Protein AF-0000000079854472 (afdb_homodimer)

Foldseek 3Di:
DVVVVVVVVVVVVVVVVVVVVVCCDPLNCVQCVPPDPLRVVLLVVCVVVQKDALVVSCVRSVHDSVVSVVNVVVCVVVQQKDWDQDPVHNVTIMIGGGPVVVVNVVSVVVVVVVVVVVCVVPDDPVRVVVVVVVVVVVVVVVVVVVVVVVVVVVVVVVVVD/DVVVVVVVVVVVVVVVVVVVVVCCDPLNCVQCVPPDPLRVVLLVVCVVVQKDALVVSCVRSVHDSVVSVVNVVVCVVVQQKDWDQDPVHNVTIMIGGGPVVVVNVVSVVVVVVVVVVVCVVPDDPVRVVVVVVVVVVVVVVVVVVVVVVVVVVVVVVVVVD

Nearest PDB structures (foldseek):
  7el3-assembly1_B  TM=6.114E-01  e=1.701E-07  Acinetobacter baumannii
  7kua-assembly1_A-2  TM=5.687E-01  e=3.036E-07  Pseudomonas putida
  8xzu-assembly1_A  TM=5.924E-01  e=5.778E-07  Escherichia coli O127:H6 str. E2348/69
  4zzl-assembly1_B  TM=6.326E-01  e=5.154E-06  Pseudomonas aeruginosa
  2nnn-assembly4_G  TM=5.918E-01  e=3.285E-06  Pseudomonas aeruginosa

Structure (mmCIF, N/CA/C/O backbone):
data_AF-0000000079854472-model_v1
#
loop_
_entity.id
_entity.type
_entity.pdbx_description
1 polymer 'MarR family transcriptional regulator'
#
loop_
_atom_site.group_PDB
_atom_site.id
_atom_site.type_symbol
_atom_site.label_atom_id
_atom_site.label_alt_id
_atom_site.label_comp_id
_atom_site.label_asym_id
_atom_site.label_entity_id
_atom_site.label_seq_id
_atom_site.pdbx_PDB_ins_code
_atom_site.Cartn_x
_atom_site.Cartn_y
_atom_site.Cartn_z
_atom_site.occupancy
_atom_site.B_iso_or_equiv
_atom_site.auth_seq_id
_atom_site.auth_comp_id
_atom_site.auth_asym_id
_atom_site.auth_atom_id
_atom_site.pdbx_PDB_model_num
ATOM 1 N N . MET A 1 1 ? -20.234 25.219 1.59 1 37.66 1 MET A N 1
ATOM 2 C CA . MET A 1 1 ? -19.672 24.172 0.734 1 37.66 1 MET A CA 1
ATOM 3 C C . MET A 1 1 ? -18.203 23.953 1.035 1 37.66 1 MET A C 1
ATOM 5 O O . MET A 1 1 ? -17.719 22.812 0.991 1 37.66 1 MET A O 1
ATOM 9 N N . LYS A 1 2 ? -17.484 25.062 1.492 1 50.22 2 LYS A N 1
ATOM 10 C CA . LYS A 1 2 ? -16.094 25.234 1.892 1 50.22 2 LYS A CA 1
ATOM 11 C C . LYS A 1 2 ? -15.789 24.5 3.201 1 50.22 2 LYS A C 1
ATOM 13 O O . LYS A 1 2 ? -14.75 23.875 3.34 1 50.22 2 LYS A O 1
ATOM 18 N N . MET A 1 3 ? -16.609 24.75 4.184 1 52.81 3 MET A N 1
ATOM 19 C CA . MET A 1 3 ? -16.625 24.141 5.508 1 52.81 3 MET A CA 1
ATOM 20 C C . MET A 1 3 ? -16.672 22.625 5.406 1 52.81 3 MET A C 1
ATOM 22 O O . MET A 1 3 ? -15.969 21.922 6.145 1 52.81 3 MET A O 1
ATOM 26 N N . ASN A 1 4 ? -17.312 22.141 4.25 1 66.81 4 ASN A N 1
ATOM 27 C CA . ASN A 1 4 ? -17.547 20.719 3.998 1 66.81 4 ASN A CA 1
ATOM 28 C C . ASN A 1 4 ? -16.297 20.016 3.514 1 66.81 4 ASN A C 1
ATOM 30 O O . ASN A 1 4 ? -15.984 18.906 3.963 1 66.81 4 ASN A O 1
ATOM 34 N N . GLU A 1 5 ? -15.453 20.938 3.025 1 68.38 5 GLU A N 1
ATOM 35 C CA . GLU A 1 5 ? -14.227 20.359 2.494 1 68.38 5 GLU A CA 1
ATOM 36 C C . GLU A 1 5 ? -13.188 20.156 3.596 1 68.38 5 GLU A C 1
ATOM 38 O O . GLU A 1 5 ? -12.461 19.172 3.602 1 68.38 5 GLU A O 1
ATOM 43 N N . GLU A 1 6 ? -13.164 21.172 4.492 1 74.06 6 GLU A N 1
ATOM 44 C CA . GLU A 1 6 ? -12.211 21.094 5.594 1 74.06 6 GLU A CA 1
ATOM 45 C C . GLU A 1 6 ? -12.516 19.922 6.516 1 74.06 6 GLU A C 1
ATOM 47 O O . GLU A 1 6 ? -11.609 19.219 6.961 1 74.06 6 GLU A O 1
ATOM 52 N N . VAL A 1 7 ? -13.766 19.859 6.812 1 75.31 7 VAL A N 1
ATOM 53 C CA . VAL A 1 7 ? -14.195 18.75 7.66 1 75.31 7 VAL A CA 1
ATOM 54 C C . VAL A 1 7 ? -13.883 17.422 6.98 1 75.31 7 VAL A C 1
ATOM 56 O O . VAL A 1 7 ? -13.406 16.484 7.625 1 75.31 7 VAL A O 1
ATOM 59 N N . PHE A 1 8 ? -14.07 17.484 5.777 1 71.69 8 PHE A N 1
ATOM 60 C CA . PHE A 1 8 ? -13.797 16.281 5.012 1 71.69 8 PHE A CA 1
ATOM 61 C C . PHE A 1 8 ? -12.305 15.961 5.02 1 71.69 8 PHE A C 1
ATOM 63 O O . PHE A 1 8 ? -11.914 14.805 5.191 1 71.69 8 PHE A O 1
ATOM 70 N N . ARG A 1 9 ? -11.516 16.969 4.891 1 73.44 9 ARG A N 1
ATOM 71 C CA . ARG A 1 9 ? -10.062 16.797 4.91 1 73.44 9 ARG A CA 1
ATOM 72 C C . ARG A 1 9 ? -9.594 16.234 6.25 1 73.44 9 ARG A C 1
ATOM 74 O O . ARG A 1 9 ? -8.758 15.336 6.293 1 73.44 9 ARG A O 1
ATOM 81 N N . GLN A 1 10 ? -10.133 16.703 7.277 1 80.06 10 GLN A N 1
ATOM 82 C CA . GLN A 1 10 ? -9.773 16.234 8.617 1 80.06 10 GLN A CA 1
ATOM 83 C C . GLN A 1 10 ? -10.188 14.789 8.82 1 80.06 10 GLN A C 1
ATOM 85 O O . GLN A 1 10 ? -9.445 14 9.414 1 80.06 10 GLN A O 1
ATOM 90 N N . ASP A 1 11 ? -11.383 14.484 8.352 1 75.69 11 ASP A N 1
ATOM 91 C CA . ASP A 1 11 ? -11.875 13.117 8.453 1 75.69 11 ASP A CA 1
ATOM 92 C C . ASP A 1 11 ? -10.984 12.148 7.672 1 75.69 11 ASP A C 1
ATOM 94 O O . ASP A 1 11 ? -10.695 11.047 8.141 1 75.69 11 ASP A O 1
ATOM 98 N N . MET A 1 12 ? -10.562 12.633 6.641 1 74.88 12 MET A N 1
ATOM 99 C CA . MET A 1 12 ? -9.703 11.797 5.801 1 74.88 12 MET A CA 1
ATOM 100 C C . MET A 1 12 ? -8.352 11.555 6.461 1 74.88 12 MET A C 1
ATOM 102 O O . MET A 1 12 ? -7.824 10.445 6.422 1 74.88 12 MET A O 1
ATOM 106 N N . PHE A 1 13 ? -7.863 12.617 7.121 1 79.56 13 PHE A N 1
ATOM 107 C CA . PHE A 1 13 ? -6.598 12.492 7.836 1 79.56 13 PHE A CA 1
ATOM 108 C C . PHE A 1 13 ? -6.711 11.469 8.961 1 79.56 13 PHE A C 1
ATOM 110 O O . PHE A 1 13 ? -5.812 10.656 9.164 1 79.56 13 PHE A O 1
ATOM 117 N N . GLN A 1 14 ? -7.793 11.461 9.586 1 84.19 14 GLN A N 1
ATOM 118 C CA . GLN A 1 14 ? -8.016 10.516 10.68 1 84.19 14 GLN A CA 1
ATOM 119 C C . GLN A 1 14 ? -8.109 9.086 10.148 1 84.19 14 GLN A C 1
ATOM 121 O O . GLN A 1 14 ? -7.613 8.156 10.789 1 84.19 14 GLN A O 1
ATOM 126 N N . TYR A 1 15 ? -8.664 9 9.039 1 79.81 15 TYR A N 1
ATOM 127 C CA . TYR A 1 15 ? -8.82 7.664 8.484 1 79.81 15 TYR A CA 1
ATOM 128 C C . TYR A 1 15 ? -7.48 7.094 8.039 1 79.81 15 TYR A C 1
ATOM 130 O O . TYR A 1 15 ? -7.215 5.902 8.211 1 79.81 15 TYR A O 1
ATOM 138 N N . VAL A 1 16 ? -6.656 7.918 7.469 1 83.62 16 VAL A N 1
ATOM 139 C CA . VAL A 1 16 ? -5.332 7.465 7.062 1 83.62 16 VAL A CA 1
ATOM 140 C C . VAL A 1 16 ? -4.551 6.98 8.281 1 83.62 16 VAL A C 1
ATOM 142 O O . VAL A 1 16 ? -3.881 5.949 8.227 1 83.62 16 VAL A O 1
ATOM 145 N N . ASP A 1 17 ? -4.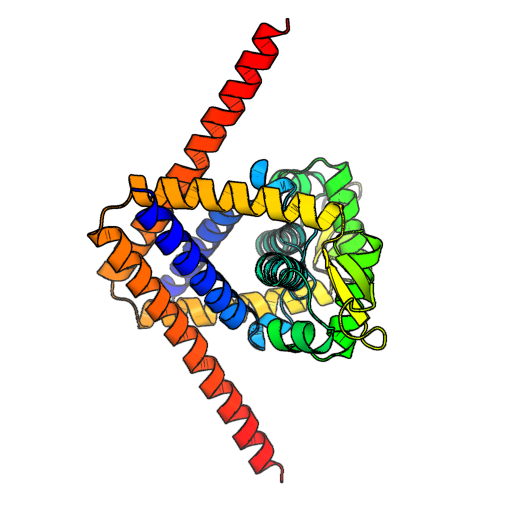664 7.688 9.352 1 87.19 17 ASP A N 1
ATOM 146 C CA . ASP A 1 17 ? -3.975 7.293 10.578 1 87.19 17 ASP A CA 1
ATOM 147 C C . ASP A 1 17 ? -4.488 5.949 11.086 1 87.19 17 ASP A C 1
ATOM 149 O O . ASP A 1 17 ? -3.715 5.133 11.594 1 87.19 17 ASP A O 1
ATOM 153 N N . ARG A 1 18 ? -5.734 5.723 10.953 1 84.19 18 ARG A N 1
ATOM 154 C CA . ARG A 1 18 ? -6.312 4.445 11.359 1 84.19 18 ARG A CA 1
ATOM 155 C C . ARG A 1 18 ? -5.793 3.305 10.492 1 84.19 18 ARG A C 1
ATOM 157 O O . ARG A 1 18 ? -5.465 2.232 11 1 84.19 18 ARG A O 1
ATOM 164 N N . ILE A 1 19 ? -5.746 3.557 9.234 1 82.75 19 ILE A N 1
ATOM 165 C CA . ILE A 1 19 ? -5.23 2.555 8.312 1 82.75 19 ILE A CA 1
ATOM 166 C C . ILE A 1 19 ? -3.768 2.258 8.633 1 82.75 19 ILE A C 1
ATOM 168 O O . ILE A 1 19 ? -3.355 1.097 8.664 1 82.75 19 ILE A O 1
ATOM 172 N N . LYS A 1 20 ? -3.014 3.305 8.766 1 85.69 20 LYS A N 1
ATOM 173 C CA . LYS A 1 20 ? -1.616 3.156 9.164 1 85.69 20 LYS A CA 1
ATOM 174 C C . LYS A 1 20 ? -1.485 2.285 10.406 1 85.69 20 LYS A C 1
ATOM 176 O O . LYS A 1 20 ? -0.625 1.402 10.461 1 85.69 20 LYS A O 1
ATOM 181 N N . ASP A 1 21 ? -2.293 2.494 11.391 1 84 21 ASP A N 1
ATOM 182 C CA . ASP A 1 21 ? -2.232 1.728 12.633 1 84 21 ASP A CA 1
ATOM 183 C C . ASP A 1 21 ? -2.572 0.259 12.391 1 84 21 ASP A C 1
ATOM 185 O O . ASP A 1 21 ? -1.982 -0.631 13 1 84 21 ASP A O 1
ATOM 189 N N . LEU A 1 22 ? -3.457 0.034 11.5 1 79.06 22 LEU A N 1
ATOM 190 C CA . LEU A 1 22 ? -3.838 -1.329 11.148 1 79.06 22 LEU A CA 1
ATOM 191 C C . LEU A 1 22 ? -2.711 -2.033 10.406 1 79.06 22 LEU A C 1
ATOM 193 O O . LEU A 1 22 ? -2.439 -3.211 10.648 1 79.06 22 LEU A O 1
ATOM 197 N N . LEU A 1 23 ? -2.098 -1.299 9.539 1 78 23 LEU A N 1
ATOM 198 C CA . LEU A 1 23 ? -1.062 -1.885 8.695 1 78 23 LEU A CA 1
ATOM 199 C C . LEU A 1 23 ? 0.257 -1.998 9.453 1 78 23 LEU A C 1
ATOM 201 O O . LEU A 1 23 ? 1.182 -2.678 9 1 78 23 LEU A O 1
ATOM 205 N N . SER A 1 24 ? 0.459 -1.332 10.547 1 73.69 24 SER A N 1
ATOM 206 C CA . SER A 1 24 ? 1.667 -1.364 11.367 1 73.69 24 SER A CA 1
ATOM 207 C C . SER A 1 24 ? 1.642 -2.535 12.344 1 73.69 24 SER A C 1
ATOM 209 O O . SER A 1 24 ? 2.613 -2.771 13.062 1 73.69 24 SER A O 1
ATOM 211 N N . MET A 1 25 ? 0.671 -3.191 12.312 1 65.38 25 MET A N 1
ATOM 212 C CA . MET A 1 25 ? 0.553 -4.355 13.188 1 65.38 25 MET A CA 1
ATOM 213 C C . MET A 1 25 ? 1.611 -5.402 12.844 1 65.38 25 MET A C 1
ATOM 215 O O . MET A 1 25 ? 2.094 -5.457 11.711 1 65.38 25 MET A O 1
ATOM 219 N N . GLU A 1 26 ? 2.039 -6.008 13.922 1 60.22 26 GLU A N 1
ATOM 220 C CA . GLU A 1 26 ? 3.137 -6.969 13.859 1 60.22 26 GLU A CA 1
ATOM 221 C C . GLU A 1 26 ? 2.992 -7.887 12.648 1 60.22 26 GLU A C 1
ATOM 223 O O . GLU A 1 26 ? 3.986 -8.25 12.016 1 60.22 26 GLU A O 1
ATOM 228 N N . VAL A 1 27 ? 1.786 -8.148 12.477 1 58.69 27 VAL A N 1
ATOM 229 C CA . VAL A 1 27 ? 1.586 -9.164 11.445 1 58.69 27 VAL A CA 1
ATOM 230 C C . VAL A 1 27 ? 1.977 -8.594 10.086 1 58.69 27 VAL A C 1
ATOM 232 O O . VAL A 1 27 ? 2.502 -9.312 9.234 1 58.69 27 VAL A O 1
ATOM 235 N N . TRP A 1 28 ? 1.8 -7.305 9.969 1 60.5 28 TRP A N 1
ATOM 236 C CA . TRP A 1 28 ? 2.098 -6.703 8.672 1 60.5 28 TRP A CA 1
ATOM 237 C C . TRP A 1 28 ? 3.486 -6.074 8.672 1 60.5 28 TRP A C 1
ATOM 239 O O . TRP A 1 28 ? 3.975 -5.633 7.633 1 60.5 28 TRP A O 1
ATOM 249 N N . GLN A 1 29 ? 3.998 -5.984 9.953 1 58.75 29 GLN A N 1
ATOM 250 C CA . GLN A 1 29 ? 5.277 -5.297 10.109 1 58.75 29 GLN A CA 1
ATOM 251 C C . GLN A 1 29 ? 6.336 -5.898 9.188 1 58.75 29 GLN A C 1
ATOM 253 O O . GLN A 1 29 ? 7.145 -5.172 8.609 1 58.75 29 GLN A O 1
ATOM 258 N N . ASN A 1 30 ? 6.23 -7.246 9.141 1 59 30 ASN A N 1
ATOM 259 C CA . ASN A 1 30 ? 7.34 -7.82 8.383 1 59 30 ASN A CA 1
ATOM 260 C C . ASN A 1 30 ? 6.992 -7.969 6.902 1 59 30 ASN A C 1
ATOM 262 O O . ASN A 1 30 ? 7.883 -7.973 6.051 1 59 30 ASN A O 1
ATOM 266 N N . VAL A 1 31 ? 5.66 -8.172 6.793 1 54.47 31 VAL A N 1
ATOM 267 C CA . VAL A 1 31 ? 5.188 -8.406 5.434 1 54.47 31 VAL A CA 1
ATOM 268 C C . VAL A 1 31 ? 4.945 -7.074 4.734 1 54.47 31 VAL A C 1
ATOM 270 O O . VAL A 1 31 ? 4.344 -6.164 5.312 1 54.47 31 VAL A O 1
ATOM 273 N N . LEU A 1 32 ? 5.898 -6.691 3.85 1 61.09 32 LEU A N 1
ATOM 274 C CA . LEU A 1 32 ? 5.594 -5.477 3.102 1 61.09 32 LEU A CA 1
ATOM 275 C C . LEU A 1 32 ? 6.43 -4.305 3.602 1 61.09 32 LEU A C 1
ATOM 277 O O . LEU A 1 32 ? 6.383 -3.213 3.033 1 61.09 32 LEU A O 1
ATOM 281 N N . LEU A 1 33 ? 7.172 -4.57 4.801 1 60 33 LEU A N 1
ATOM 282 C CA . LEU A 1 33 ? 7.867 -3.428 5.383 1 60 33 LEU A CA 1
ATOM 283 C C . LEU A 1 33 ? 8.711 -2.707 4.336 1 60 33 LEU A C 1
ATOM 285 O O . LEU A 1 33 ? 8.664 -1.479 4.238 1 60 33 LEU A O 1
ATOM 289 N N . ASP A 1 34 ? 9.289 -3.621 3.557 1 73 34 ASP A N 1
ATOM 290 C CA . ASP A 1 34 ? 10.242 -2.912 2.709 1 73 34 ASP A CA 1
ATOM 291 C C . ASP A 1 34 ? 9.93 -3.125 1.23 1 73 34 ASP A C 1
ATOM 293 O O . ASP A 1 34 ? 10.797 -2.961 0.374 1 73 34 ASP A O 1
ATOM 297 N N . CYS A 1 35 ? 8.594 -3.541 1.073 1 84.94 35 CYS A N 1
ATOM 298 C CA . CYS A 1 35 ? 8.25 -3.775 -0.326 1 84.94 35 CYS A CA 1
ATOM 299 C C . CYS A 1 35 ? 7.371 -2.658 -0.869 1 84.94 35 CYS A C 1
ATOM 301 O O . CYS A 1 35 ? 6.414 -2.242 -0.212 1 84.94 35 CYS A O 1
ATOM 303 N N . SER A 1 36 ? 7.73 -2.184 -2.002 1 86.44 36 SER A N 1
ATOM 304 C CA . SER A 1 36 ? 6.855 -1.247 -2.701 1 86.44 36 SER A CA 1
ATOM 305 C C . SER A 1 36 ? 5.617 -1.951 -3.25 1 86.44 36 SER A C 1
ATOM 307 O O . SER A 1 36 ? 5.539 -3.182 -3.232 1 86.44 36 SER A O 1
ATOM 309 N N . LYS A 1 37 ? 4.691 -1.184 -3.76 1 86.5 37 LYS A N 1
ATOM 310 C CA . LYS A 1 37 ? 3.469 -1.744 -4.324 1 86.5 37 LYS A CA 1
ATOM 311 C C . LYS A 1 37 ? 3.779 -2.689 -5.484 1 86.5 37 LYS A C 1
ATOM 313 O O . LYS A 1 37 ? 3.184 -3.762 -5.594 1 86.5 37 LYS A O 1
ATOM 318 N N . ASN A 1 38 ? 4.746 -2.23 -6.324 1 89.06 38 ASN A N 1
ATOM 319 C CA . ASN A 1 38 ? 5.059 -3.062 -7.48 1 89.06 38 ASN A CA 1
ATOM 320 C C . ASN A 1 38 ? 5.711 -4.375 -7.066 1 89.06 38 ASN A C 1
ATOM 322 O O . ASN A 1 38 ? 5.434 -5.426 -7.648 1 89.06 38 ASN A O 1
ATOM 326 N N . GLU A 1 39 ? 6.555 -4.309 -6.082 1 91 39 GLU A N 1
ATOM 327 C CA . GLU A 1 39 ? 7.191 -5.523 -5.582 1 91 39 GLU A CA 1
ATOM 328 C C . GLU A 1 39 ? 6.164 -6.484 -4.996 1 91 39 GLU A C 1
ATOM 330 O O . GLU A 1 39 ? 6.25 -7.699 -5.199 1 91 39 GLU A O 1
ATOM 335 N N . ILE A 1 40 ? 5.211 -5.934 -4.32 1 89.69 40 ILE A N 1
ATOM 336 C CA . ILE A 1 40 ? 4.156 -6.746 -3.723 1 89.69 40 ILE A CA 1
ATOM 337 C C . ILE A 1 40 ? 3.338 -7.418 -4.824 1 89.69 40 ILE A C 1
ATOM 339 O O . ILE A 1 40 ? 3.027 -8.609 -4.734 1 89.69 40 ILE A O 1
ATOM 343 N N . PHE A 1 41 ? 3.059 -6.656 -5.824 1 91.5 41 PHE A N 1
ATOM 344 C CA . PHE A 1 41 ? 2.246 -7.207 -6.902 1 91.5 41 PHE A CA 1
ATOM 345 C C . PHE A 1 41 ? 3.025 -8.258 -7.684 1 91.5 41 PHE A C 1
ATOM 347 O O . PHE A 1 41 ? 2.447 -9.234 -8.164 1 91.5 41 PHE A O 1
ATOM 354 N N . VAL A 1 42 ? 4.34 -8.047 -7.789 1 93.88 42 VAL A N 1
ATOM 355 C CA . VAL A 1 42 ? 5.164 -9.07 -8.43 1 93.88 42 VAL A CA 1
ATOM 356 C C . VAL A 1 42 ? 5.121 -10.359 -7.609 1 93.88 42 VAL A C 1
ATOM 358 O O . VAL A 1 42 ? 4.953 -11.445 -8.164 1 93.88 42 VAL A O 1
ATOM 361 N N . LEU A 1 43 ? 5.281 -10.25 -6.32 1 93.44 43 LEU A N 1
ATOM 362 C CA . LEU A 1 43 ? 5.195 -11.422 -5.453 1 93.44 43 LEU A CA 1
ATOM 363 C C . LEU A 1 43 ? 3.84 -12.102 -5.594 1 93.44 43 LEU A C 1
ATOM 365 O O . LEU A 1 43 ? 3.762 -13.336 -5.629 1 93.44 43 LEU A O 1
ATOM 369 N N . TRP A 1 44 ? 2.863 -11.305 -5.703 1 92.56 44 TRP A N 1
ATOM 370 C CA . TRP A 1 44 ? 1.505 -11.805 -5.883 1 92.56 44 TRP A CA 1
ATOM 371 C C . TRP A 1 44 ? 1.382 -12.586 -7.188 1 92.56 44 TRP A C 1
ATOM 373 O O . TRP A 1 44 ? 0.829 -13.688 -7.211 1 92.56 44 TRP A O 1
ATOM 383 N N . LEU A 1 45 ? 1.87 -12 -8.203 1 94.81 45 LEU A N 1
ATOM 384 C CA . LEU A 1 45 ? 1.84 -12.641 -9.508 1 94.81 45 LEU A CA 1
ATOM 385 C C . LEU A 1 45 ? 2.545 -13.992 -9.477 1 94.81 45 LEU A C 1
ATOM 387 O O . LEU A 1 45 ? 2.01 -14.992 -9.961 1 94.81 45 LEU A O 1
ATOM 391 N N . LEU A 1 46 ? 3.676 -13.984 -8.875 1 96.06 46 LEU A N 1
ATOM 392 C CA . LEU A 1 46 ? 4.488 -15.195 -8.836 1 96.06 46 LEU A CA 1
ATOM 393 C C . LEU A 1 46 ? 3.844 -16.25 -7.941 1 96.06 46 LEU A C 1
ATOM 395 O O . LEU A 1 46 ? 3.996 -17.453 -8.18 1 96.06 46 LEU A O 1
ATOM 399 N N . TYR A 1 47 ? 3.23 -15.82 -6.918 1 92.81 47 TYR A N 1
ATOM 400 C CA . TYR A 1 47 ? 2.479 -16.75 -6.086 1 92.81 47 TYR A CA 1
ATOM 401 C C . TYR A 1 47 ? 1.406 -17.469 -6.895 1 92.81 47 TYR A C 1
ATOM 403 O O . TYR A 1 47 ? 1.209 -18.672 -6.746 1 92.81 47 TYR A O 1
ATOM 411 N N . ARG A 1 48 ? 0.764 -16.828 -7.762 1 91.75 48 ARG A N 1
ATOM 412 C CA . ARG A 1 48 ? -0.35 -17.359 -8.539 1 91.75 48 ARG A CA 1
ATOM 413 C C . ARG A 1 48 ? 0.152 -18.172 -9.734 1 91.75 48 ARG A C 1
ATOM 415 O O . ARG A 1 48 ? -0.409 -19.219 -10.055 1 91.75 48 ARG A O 1
ATOM 422 N N . LYS A 1 49 ? 1.196 -17.672 -10.375 1 93.88 49 LYS A N 1
ATOM 423 C CA . LYS A 1 49 ? 1.608 -18.281 -11.641 1 93.88 49 LYS A CA 1
ATOM 424 C C . LYS A 1 49 ? 2.848 -19.141 -11.453 1 93.88 49 LYS A C 1
ATOM 426 O O . LYS A 1 49 ? 3.195 -19.938 -12.336 1 93.88 49 LYS A O 1
ATOM 431 N N . LYS A 1 50 ? 3.568 -19.016 -10.391 1 93.19 50 LYS A N 1
ATOM 432 C CA . LYS A 1 50 ? 4.75 -19.766 -10.008 1 93.19 50 LYS A CA 1
ATOM 433 C C . LYS A 1 50 ? 5.977 -19.328 -10.797 1 93.19 50 LYS A C 1
ATOM 435 O O . LYS A 1 50 ? 7.043 -19.094 -10.219 1 93.19 50 LYS A O 1
ATOM 440 N N . GLU A 1 51 ? 5.773 -19.172 -12.141 1 93.75 51 GLU A N 1
ATOM 441 C CA . GLU A 1 51 ? 6.855 -18.781 -13.039 1 93.75 51 GLU A CA 1
ATOM 442 C C . GLU A 1 51 ? 6.344 -17.859 -14.141 1 93.75 51 GLU A C 1
ATOM 444 O O . GLU A 1 51 ? 5.32 -18.141 -14.773 1 93.75 51 GLU A O 1
ATOM 449 N N . VAL A 1 52 ? 7.121 -16.75 -14.336 1 95.94 52 VAL A N 1
ATOM 450 C CA . VAL A 1 52 ? 6.742 -15.812 -15.383 1 95.94 52 VAL A CA 1
ATOM 451 C C . VAL A 1 52 ? 7.996 -15.195 -16 1 95.94 52 VAL A C 1
ATOM 453 O O . VAL A 1 52 ? 9.062 -15.203 -15.391 1 95.94 52 VAL A O 1
ATOM 456 N N . ASN A 1 53 ? 7.871 -14.734 -17.25 1 95.12 53 ASN A N 1
ATOM 457 C CA . ASN A 1 53 ? 9 -14.031 -17.844 1 95.12 53 ASN A CA 1
ATOM 458 C C . ASN A 1 53 ? 8.93 -12.531 -17.594 1 95.12 53 ASN A C 1
ATOM 460 O O . ASN A 1 53 ? 7.945 -12.039 -17.031 1 95.12 53 ASN A O 1
ATOM 464 N N . MET A 1 54 ? 9.977 -11.82 -17.984 1 95.94 54 MET A N 1
ATOM 465 C CA . MET A 1 54 ? 10.094 -10.391 -17.688 1 95.94 54 MET A CA 1
ATOM 466 C C . MET A 1 54 ? 8.984 -9.602 -18.375 1 95.94 54 MET A C 1
ATOM 468 O O . MET A 1 54 ? 8.484 -8.625 -17.828 1 95.94 54 MET A O 1
ATOM 472 N N . THR A 1 55 ? 8.609 -10.023 -19.562 1 96.12 55 THR A N 1
ATOM 473 C CA . THR A 1 55 ? 7.547 -9.352 -20.312 1 96.12 55 THR A CA 1
ATOM 474 C C . THR A 1 55 ? 6.215 -9.469 -19.578 1 96.12 55 THR A C 1
ATOM 476 O O . THR A 1 55 ? 5.48 -8.492 -19.453 1 96.12 55 THR A O 1
ATOM 479 N N . GLN A 1 56 ? 5.922 -10.57 -19.094 1 96.44 56 GLN A N 1
ATOM 480 C CA . GLN A 1 56 ? 4.699 -10.812 -18.344 1 96.44 56 GLN A CA 1
ATOM 481 C C . GLN A 1 56 ? 4.66 -9.961 -17.078 1 96.44 56 GLN A C 1
ATOM 483 O O . GLN A 1 56 ? 3.604 -9.445 -16.688 1 96.44 56 GLN A O 1
ATOM 488 N N . ILE A 1 57 ? 5.762 -9.797 -16.422 1 96.5 57 ILE A N 1
ATOM 489 C CA . ILE A 1 57 ? 5.852 -8.984 -15.219 1 96.5 57 ILE A CA 1
ATOM 490 C C . ILE A 1 57 ? 5.59 -7.52 -15.562 1 96.5 57 ILE A C 1
ATOM 492 O O . ILE A 1 57 ? 4.762 -6.863 -14.93 1 96.5 57 ILE A O 1
ATOM 496 N N . ALA A 1 58 ? 6.297 -7.035 -16.594 1 95.12 58 ALA A N 1
ATOM 497 C CA . ALA A 1 58 ? 6.152 -5.641 -17 1 95.12 58 ALA A CA 1
ATOM 498 C C . ALA A 1 58 ? 4.707 -5.324 -17.375 1 95.12 58 ALA A C 1
ATOM 500 O O . ALA A 1 58 ? 4.172 -4.285 -16.969 1 95.12 58 ALA A O 1
ATOM 501 N N . GLU A 1 59 ? 4.086 -6.23 -18.078 1 94.5 59 GLU A N 1
ATOM 502 C CA . GLU A 1 59 ? 2.691 -6.066 -18.484 1 94.5 59 GLU A CA 1
ATOM 503 C C . GLU A 1 59 ? 1.764 -6.086 -17.266 1 94.5 59 GLU A C 1
ATOM 505 O O . GLU A 1 59 ? 0.828 -5.289 -17.188 1 94.5 59 GLU A O 1
ATOM 510 N N . TYR A 1 60 ? 2.037 -6.883 -16.406 1 93.31 60 TYR A N 1
ATOM 511 C CA . TYR A 1 60 ? 1.169 -7.059 -15.242 1 93.31 60 TYR A CA 1
ATOM 512 C C . TYR A 1 60 ? 1.188 -5.82 -14.352 1 93.31 60 TYR A C 1
ATOM 514 O O . TYR A 1 60 ? 0.142 -5.379 -13.875 1 93.31 60 TYR A O 1
ATOM 522 N N . ILE A 1 61 ? 2.389 -5.277 -14.086 1 90.25 61 ILE A N 1
ATOM 523 C CA . ILE A 1 61 ? 2.463 -4.133 -13.188 1 90.25 61 ILE A CA 1
ATOM 524 C C . ILE A 1 61 ? 2.461 -2.838 -14 1 90.25 61 ILE A C 1
ATOM 526 O O . ILE A 1 61 ? 2.717 -1.761 -13.453 1 90.25 61 ILE A O 1
ATOM 530 N N . HIS A 1 62 ? 2.295 -2.904 -15.289 1 89 62 HIS A N 1
ATOM 531 C CA . HIS A 1 62 ? 2.074 -1.775 -16.188 1 89 62 HIS A CA 1
ATOM 532 C C . HIS A 1 62 ? 3.252 -0.807 -16.156 1 89 62 HIS A C 1
ATOM 534 O O . HIS A 1 62 ? 3.062 0.4 -15.984 1 89 62 HIS A O 1
ATOM 540 N N . VAL A 1 63 ? 4.43 -1.327 -16.344 1 88.62 63 VAL A N 1
ATOM 541 C CA . VAL A 1 63 ? 5.625 -0.492 -16.438 1 88.62 63 VAL A CA 1
ATOM 542 C C . VAL A 1 63 ? 6.453 -0.917 -17.641 1 88.62 63 VAL A C 1
ATOM 544 O O . VAL A 1 63 ? 6.336 -2.051 -18.125 1 88.62 63 VAL A O 1
ATOM 547 N N . PRO A 1 64 ? 7.27 0.063 -18.109 1 91.75 64 PRO A N 1
ATOM 548 C CA . PRO A 1 64 ? 8.188 -0.336 -19.172 1 91.75 64 PRO A CA 1
ATOM 549 C C . PRO A 1 64 ? 9.156 -1.433 -18.734 1 91.75 64 PRO A C 1
ATOM 551 O O . PRO A 1 64 ? 9.461 -1.555 -17.547 1 91.75 64 PRO A O 1
ATOM 554 N N . LEU A 1 65 ? 9.648 -2.188 -19.719 1 95.38 65 LEU A N 1
ATOM 555 C CA . LEU A 1 65 ? 10.516 -3.332 -19.453 1 95.38 65 LEU A CA 1
ATOM 556 C C .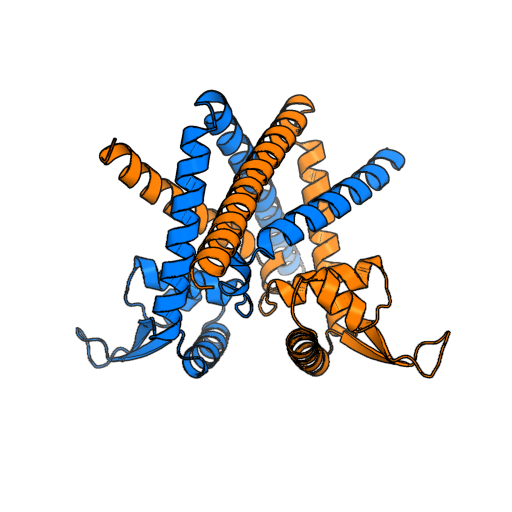 LEU A 1 65 ? 11.758 -2.91 -18.688 1 95.38 65 LEU A C 1
ATOM 558 O O . LEU A 1 65 ? 12.219 -3.633 -17.797 1 95.38 65 LEU A O 1
ATOM 562 N N . ASN A 1 66 ? 12.289 -1.817 -18.984 1 95 66 ASN A N 1
ATOM 563 C CA . ASN A 1 66 ? 13.484 -1.343 -18.297 1 95 66 ASN A CA 1
ATOM 564 C C . ASN A 1 66 ? 13.227 -1.114 -16.812 1 95 66 ASN A C 1
ATOM 566 O O . ASN A 1 66 ? 14.055 -1.46 -15.969 1 95 66 ASN A O 1
ATOM 570 N N . THR A 1 67 ? 12.062 -0.586 -16.484 1 90.38 67 THR A N 1
ATOM 571 C CA . THR A 1 67 ? 11.68 -0.374 -15.094 1 90.38 67 THR A CA 1
ATOM 572 C C . THR A 1 67 ? 11.477 -1.706 -14.375 1 90.38 67 THR A C 1
ATOM 574 O O . THR A 1 67 ? 11.938 -1.888 -13.25 1 90.38 67 THR A O 1
ATOM 577 N N . ALA A 1 68 ? 10.805 -2.566 -15.078 1 94.69 68 ALA A N 1
ATOM 578 C CA . ALA A 1 68 ? 10.594 -3.898 -14.516 1 94.69 68 ALA A CA 1
ATOM 579 C C . ALA A 1 68 ? 11.922 -4.59 -14.227 1 94.69 68 ALA A C 1
ATOM 581 O O . ALA A 1 68 ? 12.07 -5.258 -13.203 1 94.69 68 ALA A O 1
ATOM 582 N N . THR A 1 69 ? 12.875 -4.43 -15.062 1 96.38 69 THR A N 1
ATOM 583 C CA . THR A 1 69 ? 14.195 -5.027 -14.883 1 96.38 69 THR A CA 1
ATOM 584 C C . THR A 1 69 ? 14.852 -4.504 -13.609 1 96.38 69 THR A C 1
ATOM 586 O O . THR A 1 69 ? 15.406 -5.281 -12.828 1 96.38 69 THR A O 1
ATOM 589 N N . GLY A 1 70 ? 14.758 -3.189 -13.438 1 94.56 70 GLY A N 1
ATOM 590 C CA . GLY A 1 70 ? 15.289 -2.598 -12.219 1 94.56 70 GLY A CA 1
ATOM 591 C C . GLY A 1 70 ? 14.625 -3.125 -10.961 1 94.56 70 GLY A C 1
ATOM 592 O O . GLY A 1 70 ? 15.305 -3.424 -9.977 1 94.56 70 GLY A O 1
ATOM 593 N N . ILE A 1 71 ? 13.359 -3.268 -11.016 1 93.06 71 ILE A N 1
ATOM 594 C CA . ILE A 1 71 ? 12.586 -3.754 -9.875 1 93.06 71 ILE A CA 1
ATOM 595 C C . ILE A 1 71 ? 12.992 -5.191 -9.555 1 93.06 71 ILE A C 1
ATOM 597 O O . ILE A 1 71 ? 13.289 -5.516 -8.406 1 93.06 71 ILE A O 1
ATOM 601 N N . ILE A 1 72 ? 13.062 -5.984 -10.547 1 96.81 72 ILE A N 1
ATOM 602 C CA . ILE A 1 72 ? 13.367 -7.398 -10.352 1 96.81 72 ILE A CA 1
ATOM 603 C C . ILE A 1 72 ? 14.812 -7.559 -9.883 1 96.81 72 ILE A C 1
ATOM 605 O O . ILE A 1 72 ? 15.102 -8.406 -9.031 1 96.81 72 ILE A O 1
ATOM 609 N N . SER A 1 73 ? 15.703 -6.766 -10.438 1 97.25 73 SER A N 1
ATOM 610 C CA . SER A 1 73 ? 17.094 -6.824 -10.008 1 97.25 73 SER A CA 1
ATOM 611 C C . SER A 1 73 ? 17.234 -6.516 -8.523 1 97.25 73 SER A C 1
ATOM 613 O O . SER A 1 73 ? 17.969 -7.199 -7.805 1 97.25 73 SER A O 1
ATOM 615 N N . ARG A 1 74 ? 16.531 -5.555 -8.102 1 93.25 74 ARG A N 1
ATOM 616 C CA . ARG A 1 74 ? 16.562 -5.199 -6.691 1 93.25 74 ARG A CA 1
ATOM 617 C C . ARG A 1 74 ? 15.93 -6.297 -5.84 1 93.25 74 ARG A C 1
ATOM 619 O O . ARG A 1 74 ? 16.422 -6.605 -4.75 1 93.25 74 ARG A O 1
ATOM 626 N N . MET A 1 75 ? 14.898 -6.879 -6.32 1 95 75 MET A N 1
ATOM 627 C CA . MET A 1 75 ? 14.219 -7.957 -5.602 1 95 75 MET A CA 1
ATOM 628 C C . MET A 1 75 ? 15.102 -9.195 -5.52 1 95 75 MET A C 1
ATOM 630 O O . MET A 1 75 ? 15.086 -9.906 -4.516 1 95 75 MET A O 1
ATOM 634 N N . GLU A 1 76 ? 15.797 -9.406 -6.551 1 97.12 76 GLU A N 1
ATOM 635 C CA . GLU A 1 76 ? 16.703 -10.555 -6.59 1 97.12 76 GLU A CA 1
ATOM 636 C C . GLU A 1 76 ? 17.828 -10.406 -5.57 1 97.12 76 GLU A C 1
ATOM 638 O O . GLU A 1 76 ? 18.188 -11.375 -4.891 1 97.12 76 GLU A O 1
ATOM 643 N N . LYS A 1 77 ? 18.328 -9.227 -5.469 1 95.25 77 LYS A N 1
ATOM 644 C CA . LYS A 1 77 ? 19.375 -8.945 -4.496 1 95.25 77 LYS A CA 1
ATOM 645 C C . LYS A 1 77 ? 18.906 -9.227 -3.072 1 95.25 77 LYS A C 1
ATOM 647 O O . LYS A 1 77 ? 19.703 -9.586 -2.205 1 95.25 77 LYS A O 1
ATOM 652 N N . ARG A 1 78 ? 17.625 -9.156 -2.877 1 92.69 78 ARG A N 1
ATOM 653 C CA . ARG A 1 78 ? 17.047 -9.391 -1.558 1 92.69 78 ARG A CA 1
ATOM 654 C C . ARG A 1 78 ? 16.469 -10.797 -1.449 1 92.69 78 ARG A C 1
ATOM 656 O O . ARG A 1 78 ? 15.75 -11.109 -0.5 1 92.69 78 ARG A O 1
ATOM 663 N N . ASP A 1 79 ? 16.656 -11.609 -2.402 1 95.56 79 ASP A N 1
ATOM 664 C CA . ASP A 1 79 ? 16.234 -13.008 -2.486 1 95.56 79 ASP A CA 1
ATOM 665 C C . ASP A 1 79 ? 14.719 -13.133 -2.453 1 95.56 79 ASP A C 1
ATOM 667 O O . ASP A 1 79 ? 14.18 -14.102 -1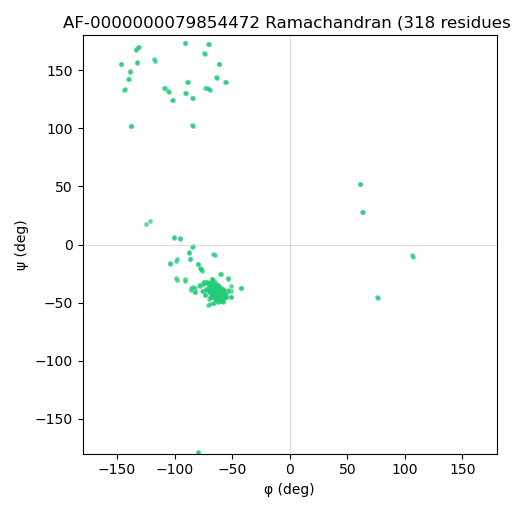.901 1 95.56 79 ASP A O 1
ATOM 671 N N . LEU A 1 80 ? 14.031 -12.141 -2.902 1 95.19 80 LEU A N 1
ATOM 672 C CA . LEU A 1 80 ? 12.578 -12.188 -3.033 1 95.19 80 LEU A CA 1
ATOM 673 C C . LEU A 1 80 ? 12.172 -12.961 -4.277 1 95.19 80 LEU A C 1
ATOM 675 O O . LEU A 1 80 ? 11.141 -13.633 -4.285 1 95.19 80 LEU A O 1
ATOM 679 N N . VAL A 1 81 ? 13.023 -12.773 -5.281 1 97.5 81 VAL A N 1
ATOM 680 C CA . VAL A 1 81 ? 12.805 -13.516 -6.52 1 97.5 81 VAL A CA 1
ATOM 681 C C . VAL A 1 81 ? 14.125 -14.125 -6.996 1 97.5 81 VAL A C 1
ATOM 683 O O . VAL A 1 81 ? 15.195 -13.781 -6.484 1 97.5 81 VAL A O 1
ATOM 686 N N . SER A 1 82 ? 14.023 -15 -7.953 1 97.62 82 SER A N 1
ATOM 687 C CA . SER A 1 82 ? 15.188 -15.617 -8.594 1 97.62 82 SER A CA 1
ATOM 688 C C . SER A 1 82 ? 14.961 -15.766 -10.102 1 97.62 82 SER A C 1
ATOM 690 O O . SER A 1 82 ? 13.836 -15.992 -10.547 1 97.62 82 SER A O 1
ATOM 692 N N . ARG A 1 83 ? 16.031 -15.547 -10.812 1 96 83 ARG A N 1
ATOM 693 C CA . ARG A 1 83 ? 16.016 -15.805 -12.25 1 96 83 ARG A CA 1
ATOM 694 C C . ARG A 1 83 ? 16.453 -17.234 -12.555 1 96 83 ARG A C 1
ATOM 696 O O . ARG A 1 83 ? 17.453 -17.719 -12.016 1 96 83 ARG A O 1
ATOM 703 N N . GLU A 1 84 ? 15.633 -17.797 -13.336 1 92.81 84 GLU A N 1
ATOM 704 C CA . GLU A 1 84 ? 15.961 -19.156 -13.734 1 92.81 84 GLU A CA 1
ATOM 705 C C . GLU A 1 84 ? 15.68 -19.391 -15.219 1 92.81 84 GLU A C 1
ATOM 707 O O . GLU A 1 84 ? 14.828 -18.719 -15.805 1 92.81 84 GLU A O 1
ATOM 712 N N . ARG A 1 85 ? 16.5 -20.281 -15.773 1 88.94 85 ARG A N 1
ATOM 713 C CA . ARG A 1 85 ? 16.156 -20.688 -17.125 1 88.94 85 ARG A CA 1
ATOM 714 C C . ARG A 1 85 ? 14.945 -21.609 -17.141 1 88.94 85 ARG A C 1
ATOM 716 O O . ARG A 1 85 ? 14.805 -22.453 -16.25 1 88.94 85 ARG A O 1
ATOM 723 N N . SER A 1 86 ? 14.062 -21.266 -18.094 1 81.38 86 SER A N 1
ATOM 724 C CA . SER A 1 86 ? 12.844 -22.047 -18.188 1 81.38 86 SER A CA 1
ATOM 725 C C . SER A 1 86 ? 13.156 -23.531 -18.375 1 81.38 86 SER A C 1
ATOM 727 O O . SER A 1 86 ? 14.102 -23.891 -19.078 1 81.38 86 SER A O 1
ATOM 729 N N . ARG A 1 87 ? 12.352 -24.234 -17.672 1 76.88 87 ARG A N 1
ATOM 730 C CA . ARG A 1 87 ? 12.5 -25.688 -17.812 1 76.88 87 ARG A CA 1
ATOM 731 C C . ARG A 1 87 ? 12.07 -26.156 -19.203 1 76.88 87 ARG A C 1
ATOM 733 O O . ARG A 1 87 ? 12.633 -27.094 -19.75 1 76.88 87 ARG A O 1
ATOM 740 N N . ASP A 1 88 ? 11.086 -25.453 -19.734 1 80.94 88 ASP A N 1
ATOM 741 C CA . ASP A 1 88 ? 10.492 -25.828 -21 1 80.94 88 ASP A CA 1
ATOM 742 C C . ASP A 1 88 ? 11.32 -25.312 -22.172 1 80.94 88 ASP A C 1
ATOM 744 O O . ASP A 1 88 ? 11.375 -25.953 -23.234 1 80.94 88 ASP A O 1
ATOM 748 N N . ASP A 1 89 ? 11.867 -24.203 -22.094 1 81.75 89 ASP A N 1
ATOM 749 C CA . ASP A 1 89 ? 12.703 -23.578 -23.109 1 81.75 89 ASP A CA 1
ATOM 750 C C . ASP A 1 89 ? 13.922 -22.906 -22.469 1 81.75 89 ASP A C 1
ATOM 752 O O . ASP A 1 89 ? 13.82 -21.781 -21.969 1 81.75 89 ASP A O 1
ATOM 756 N N . LYS A 1 90 ? 15.016 -23.484 -22.531 1 81.12 90 LYS A N 1
ATOM 757 C CA . LYS A 1 90 ? 16.219 -23.062 -21.812 1 81.12 90 LYS A CA 1
ATOM 758 C C . LYS A 1 90 ? 16.719 -21.719 -22.328 1 81.12 90 LYS A C 1
ATOM 760 O O . LYS A 1 90 ? 17.578 -21.094 -21.703 1 81.12 90 LYS A O 1
ATOM 765 N N . ARG A 1 91 ? 16.094 -21.328 -23.391 1 86.06 91 ARG A N 1
ATOM 766 C CA . ARG A 1 91 ? 16.516 -20.031 -23.922 1 86.06 91 ARG A CA 1
ATOM 767 C C . ARG A 1 91 ? 15.758 -18.906 -23.25 1 86.06 91 ARG A C 1
ATOM 769 O O . ARG A 1 91 ? 16.156 -17.734 -23.344 1 86.06 91 ARG A O 1
ATOM 776 N N . ILE A 1 92 ? 14.719 -19.344 -22.547 1 88.19 92 ILE A N 1
ATOM 777 C CA . ILE A 1 92 ? 13.867 -18.328 -21.938 1 88.19 92 ILE A CA 1
ATOM 778 C C . ILE A 1 92 ? 14.195 -18.203 -20.453 1 88.19 92 ILE A C 1
ATOM 780 O O . ILE A 1 92 ? 14.273 -19.203 -19.734 1 88.19 92 ILE A O 1
ATOM 784 N N . VAL A 1 93 ? 14.516 -17 -20.047 1 92.56 93 VAL A N 1
ATOM 785 C CA . VAL A 1 93 ? 14.734 -16.719 -18.625 1 92.56 93 VAL A CA 1
ATOM 786 C C . VAL A 1 93 ? 13.406 -16.422 -17.953 1 92.56 93 VAL A C 1
ATOM 788 O O . VAL A 1 93 ? 12.602 -15.641 -18.453 1 92.56 93 VAL A O 1
ATOM 791 N N . THR A 1 94 ? 13.172 -17.156 -16.906 1 95.62 94 THR A N 1
ATOM 792 C CA . THR A 1 94 ? 11.945 -16.938 -16.156 1 95.62 94 THR A CA 1
ATOM 793 C C . THR A 1 94 ? 12.258 -16.484 -14.734 1 95.62 94 THR A C 1
ATOM 795 O O . THR A 1 94 ? 13.391 -16.641 -14.266 1 95.62 94 THR A O 1
ATOM 798 N N . ILE A 1 95 ? 11.273 -15.844 -14.133 1 97.75 95 ILE A N 1
ATOM 799 C CA . ILE A 1 95 ? 11.367 -15.352 -12.766 1 97.75 95 ILE A CA 1
ATOM 800 C C . ILE A 1 95 ? 10.492 -16.203 -11.844 1 97.75 95 ILE A C 1
ATOM 802 O O . ILE A 1 95 ? 9.352 -16.516 -12.188 1 97.75 95 ILE A O 1
ATOM 806 N N . ARG A 1 96 ? 11.062 -16.562 -10.719 1 97.44 96 ARG A N 1
ATOM 807 C CA . ARG A 1 96 ? 10.367 -17.328 -9.688 1 97.44 96 ARG A CA 1
ATOM 808 C C . ARG A 1 96 ? 10.57 -16.703 -8.312 1 97.44 96 ARG A C 1
ATOM 810 O O . ARG A 1 96 ? 11.375 -15.789 -8.148 1 97.44 96 ARG A O 1
ATOM 817 N N . LEU A 1 97 ? 9.797 -17.234 -7.371 1 97.19 97 LEU A N 1
ATOM 818 C CA . LEU A 1 97 ? 10 -16.75 -6.008 1 97.19 97 LEU A CA 1
ATOM 819 C C . LEU A 1 97 ? 11.344 -17.234 -5.461 1 97.19 97 LEU A C 1
ATOM 821 O O . LEU A 1 97 ? 11.727 -18.391 -5.672 1 97.19 97 LEU A O 1
ATOM 825 N N . GLY A 1 98 ? 12.062 -16.312 -4.859 1 96.56 98 GLY A N 1
ATOM 826 C CA . GLY A 1 98 ? 13.188 -16.719 -4.035 1 96.56 98 GLY A CA 1
ATOM 827 C C . GLY A 1 98 ? 12.781 -17.188 -2.654 1 96.56 98 GLY A C 1
ATOM 828 O O . GLY A 1 98 ? 11.586 -17.219 -2.332 1 96.56 98 GLY A O 1
ATOM 829 N N . LEU A 1 99 ? 13.727 -17.562 -1.832 1 95.12 99 LEU A N 1
ATOM 830 C CA . LEU A 1 99 ? 13.438 -18.094 -0.504 1 95.12 99 LEU A CA 1
ATOM 831 C C . LEU A 1 99 ? 12.727 -17.062 0.356 1 95.12 99 LEU A C 1
ATOM 833 O O . LEU A 1 99 ? 11.695 -17.344 0.968 1 95.12 99 LEU A O 1
ATOM 837 N N . ASN A 1 100 ? 13.25 -15.859 0.343 1 92.44 100 ASN A N 1
ATOM 838 C CA . ASN A 1 100 ? 12.633 -14.789 1.122 1 92.44 100 ASN A CA 1
ATOM 839 C C . ASN A 1 100 ? 11.258 -14.422 0.576 1 92.44 100 ASN A C 1
ATOM 841 O O . ASN A 1 100 ? 10.336 -14.125 1.343 1 92.44 100 ASN A O 1
ATOM 845 N N . GLY A 1 101 ? 11.148 -14.445 -0.74 1 93.44 101 GLY A N 1
ATOM 846 C CA . GLY A 1 101 ? 9.867 -14.164 -1.373 1 93.44 101 GLY A CA 1
ATOM 847 C C . GLY A 1 101 ? 8.789 -15.164 -0.999 1 93.44 101 GLY A C 1
ATOM 848 O O . GLY A 1 101 ? 7.648 -14.781 -0.724 1 93.44 101 GLY A O 1
ATOM 849 N N . GLU A 1 102 ? 9.188 -16.375 -0.958 1 93.44 102 GLU A N 1
ATOM 850 C CA . GLU A 1 102 ? 8.266 -17.438 -0.574 1 93.44 102 GLU A CA 1
ATOM 851 C C . GLU A 1 102 ? 7.793 -17.266 0.868 1 93.44 102 GLU A C 1
ATOM 853 O O . GLU A 1 102 ? 6.602 -17.375 1.154 1 93.44 102 GLU A O 1
ATOM 858 N N . GLU A 1 103 ? 8.688 -17.016 1.706 1 89.5 103 GLU A N 1
ATOM 859 C CA . GLU A 1 103 ? 8.352 -16.812 3.113 1 89.5 103 GLU A CA 1
ATOM 860 C C . GLU A 1 103 ? 7.406 -15.625 3.289 1 89.5 103 GLU A C 1
ATOM 862 O O . GLU A 1 103 ? 6.398 -15.727 3.992 1 89.5 103 GLU A O 1
ATOM 867 N N . GLN A 1 104 ? 7.695 -14.57 2.627 1 86.94 104 GLN A N 1
ATOM 868 C CA . GLN A 1 104 ? 6.906 -13.359 2.777 1 86.94 104 GLN A CA 1
ATOM 869 C C . GLN A 1 104 ? 5.5 -13.539 2.215 1 86.94 104 GLN A C 1
ATOM 871 O O . GLN A 1 104 ? 4.516 -13.148 2.846 1 86.94 104 GLN A O 1
ATOM 876 N N . ILE A 1 105 ? 5.434 -14.133 1.092 1 88.44 105 ILE A N 1
ATOM 877 C CA . ILE A 1 105 ? 4.129 -14.266 0.453 1 88.44 105 ILE A CA 1
ATOM 878 C C . ILE A 1 105 ? 3.27 -15.25 1.239 1 88.44 105 ILE A C 1
ATOM 880 O O . ILE A 1 105 ? 2.051 -15.086 1.333 1 88.44 105 ILE A O 1
ATOM 884 N N . GLN A 1 106 ? 3.846 -16.266 1.765 1 87.62 106 GLN A N 1
ATOM 885 C CA . GLN A 1 106 ? 3.096 -17.219 2.568 1 87.62 106 GLN A CA 1
ATOM 886 C C . GLN A 1 106 ? 2.516 -16.562 3.814 1 87.62 106 GLN A C 1
ATOM 888 O O . GLN A 1 106 ? 1.366 -16.812 4.184 1 87.62 106 GLN A O 1
ATOM 893 N N . VAL A 1 107 ? 3.322 -15.789 4.418 1 83.81 107 VAL A N 1
ATOM 894 C CA . VAL A 1 107 ? 2.854 -15.062 5.594 1 83.81 107 VAL A CA 1
ATOM 895 C C . VAL A 1 107 ? 1.709 -14.125 5.207 1 83.81 107 VAL A C 1
ATOM 897 O O . VAL A 1 107 ? 0.689 -14.062 5.898 1 83.81 107 VAL A O 1
ATOM 900 N N . MET A 1 108 ? 1.883 -13.43 4.16 1 83.94 108 MET A N 1
ATOM 901 C CA . MET A 1 108 ? 0.858 -12.508 3.676 1 83.94 108 MET A CA 1
ATOM 902 C C . MET A 1 108 ? -0.445 -13.242 3.389 1 83.94 108 MET A C 1
ATOM 904 O O . MET A 1 108 ? -1.521 -12.789 3.771 1 83.94 108 MET A O 1
ATOM 908 N N . MET A 1 109 ? -0.307 -14.375 2.76 1 84.44 109 MET A N 1
ATOM 909 C CA . MET A 1 109 ? -1.488 -15.141 2.377 1 84.44 109 MET A CA 1
ATOM 910 C C . MET A 1 109 ? -2.191 -15.711 3.605 1 84.44 109 MET A C 1
ATOM 912 O O . MET A 1 109 ? -3.422 -15.773 3.645 1 84.44 109 MET A O 1
ATOM 916 N N . LYS A 1 110 ? -1.389 -16.109 4.516 1 84.38 110 LYS A N 1
ATOM 917 C CA . LYS A 1 110 ? -1.961 -16.609 5.762 1 84.38 110 LYS A CA 1
ATOM 918 C C . LYS A 1 110 ? -2.791 -15.523 6.457 1 84.38 110 LYS A C 1
ATOM 920 O O . LYS A 1 110 ? -3.91 -15.789 6.898 1 84.38 110 LYS A O 1
ATOM 925 N N . GLU A 1 111 ? -2.191 -14.383 6.531 1 79.31 111 GLU A N 1
ATOM 926 C CA . GLU A 1 111 ? -2.904 -13.266 7.141 1 79.31 111 GLU A CA 1
ATOM 927 C C . GLU A 1 111 ? -4.145 -12.891 6.328 1 79.31 111 GLU A C 1
ATOM 929 O O . GLU A 1 111 ? -5.211 -12.641 6.895 1 79.31 111 GLU A O 1
ATOM 934 N N . PHE A 1 112 ? -3.965 -12.883 5.094 1 80.44 112 PHE A N 1
ATOM 935 C CA . PHE A 1 112 ? -5.059 -12.547 4.188 1 80.44 112 PHE A CA 1
ATOM 936 C C . PHE A 1 112 ? -6.223 -13.516 4.367 1 80.44 112 PHE A C 1
ATOM 938 O O . PHE A 1 112 ? -7.375 -13.086 4.488 1 80.44 112 PHE A O 1
ATOM 945 N N . MET A 1 113 ? -5.945 -14.734 4.379 1 82.31 113 MET A N 1
ATOM 946 C CA . MET A 1 113 ? -6.98 -15.75 4.527 1 82.31 113 MET A CA 1
ATOM 947 C C . MET A 1 113 ? -7.645 -15.664 5.895 1 82.31 113 MET A C 1
ATOM 949 O O . MET A 1 113 ? -8.852 -15.867 6.02 1 82.31 113 MET A O 1
ATOM 953 N N . PHE A 1 114 ? -6.82 -15.438 6.848 1 81.25 114 PHE A N 1
ATOM 954 C CA . PHE A 1 114 ? -7.336 -15.32 8.203 1 81.25 114 PHE A CA 1
ATOM 955 C C . PHE A 1 114 ? -8.367 -14.203 8.297 1 81.25 114 PHE A C 1
ATOM 957 O O . PHE A 1 114 ? -9.484 -14.414 8.773 1 81.25 114 PHE A O 1
ATOM 964 N N . TYR A 1 115 ? -8.047 -13.07 7.793 1 79.81 115 TYR A N 1
ATOM 965 C CA . TYR A 1 115 ? -8.945 -11.93 7.891 1 79.81 115 TYR A CA 1
ATOM 966 C C . TYR A 1 115 ? -10.141 -12.094 6.961 1 79.81 115 TYR A C 1
ATOM 968 O O . TYR A 1 115 ? -11.242 -11.648 7.277 1 79.81 115 TYR A O 1
ATOM 976 N N . SER A 1 116 ? -9.93 -12.625 5.801 1 79.62 116 SER A N 1
ATOM 977 C CA . SER A 1 116 ? -11.031 -12.914 4.895 1 79.62 116 SER A CA 1
ATOM 978 C C . SER A 1 116 ? -12.078 -13.805 5.562 1 79.62 116 SER A C 1
ATOM 980 O O . SER A 1 116 ? -13.281 -13.555 5.449 1 79.62 116 SER A O 1
ATOM 982 N N . ARG A 1 117 ? -11.609 -14.82 6.23 1 82.88 117 ARG A N 1
ATOM 983 C CA . ARG A 1 117 ? -12.508 -15.719 6.941 1 82.88 117 ARG A CA 1
ATOM 984 C C . ARG A 1 117 ? -13.258 -14.992 8.047 1 82.88 117 ARG A C 1
ATOM 986 O O . ARG A 1 117 ? -14.445 -15.227 8.258 1 82.88 117 ARG A O 1
ATOM 993 N N . LYS A 1 118 ? -12.531 -14.195 8.766 1 83.12 118 LYS A N 1
ATOM 994 C CA . LYS A 1 118 ? -13.148 -13.422 9.836 1 83.12 118 LYS A CA 1
ATOM 995 C C . LYS A 1 118 ? -14.234 -12.5 9.297 1 83.12 118 LYS A C 1
ATOM 997 O O . LYS A 1 118 ? -15.281 -12.32 9.93 1 83.12 118 LYS A O 1
ATOM 1002 N N . MET A 1 119 ? -13.977 -11.945 8.195 1 80.31 119 MET A N 1
ATOM 1003 C CA . MET A 1 119 ? -14.961 -11.07 7.566 1 80.31 119 MET A CA 1
ATOM 1004 C C . MET A 1 119 ? -16.219 -11.836 7.211 1 80.31 119 MET A C 1
ATOM 1006 O O . MET A 1 119 ? -17.328 -11.352 7.434 1 80.31 119 MET A O 1
ATOM 1010 N N . ILE A 1 120 ? -16.047 -12.984 6.641 1 80.12 120 ILE A N 1
ATOM 1011 C CA . ILE A 1 120 ? -17.172 -13.812 6.227 1 80.12 120 ILE A CA 1
ATOM 1012 C C . ILE A 1 120 ? -18 -14.203 7.445 1 80.12 120 ILE A C 1
ATOM 1014 O O . ILE A 1 120 ? -19.234 -14.289 7.371 1 80.12 120 ILE A O 1
ATOM 1018 N N . GLU A 1 121 ? -17.297 -14.391 8.5 1 84.44 121 GLU A N 1
ATOM 1019 C CA . GLU A 1 121 ? -17.969 -14.812 9.734 1 84.44 121 GLU A CA 1
ATOM 1020 C C . GLU A 1 121 ? -18.734 -13.656 10.367 1 84.44 121 GLU A C 1
ATOM 1022 O O . GLU A 1 121 ? -19.797 -13.867 10.969 1 84.44 121 GLU A O 1
ATOM 1027 N N . VAL A 1 122 ? -18.234 -12.484 10.203 1 84.25 122 VAL A N 1
ATOM 1028 C CA . VAL A 1 122 ? -18.75 -11.367 10.984 1 84.25 122 VAL A CA 1
ATOM 1029 C C . VAL A 1 122 ? -19.75 -10.57 10.141 1 84.25 122 VAL A C 1
ATOM 1031 O O . VAL A 1 122 ? -20.719 -10 10.68 1 84.25 122 VAL A O 1
ATOM 1034 N N . PHE A 1 123 ? -19.562 -10.586 8.867 1 83.69 123 PHE A N 1
ATOM 1035 C CA . PHE A 1 123 ? -20.422 -9.789 7.992 1 83.69 123 PHE A CA 1
ATOM 1036 C C . PHE A 1 123 ? -21.641 -10.594 7.562 1 83.69 123 PHE A C 1
ATOM 1038 O O . PHE A 1 123 ? -21.547 -11.781 7.25 1 83.69 123 PHE A O 1
ATOM 1045 N N . SER A 1 124 ? -22.781 -9.875 7.543 1 85.69 124 SER A N 1
ATOM 1046 C CA . SER A 1 124 ? -23.969 -10.477 6.938 1 85.69 124 SER A CA 1
ATOM 1047 C C . SER A 1 124 ? -23.875 -10.492 5.418 1 85.69 124 SER A C 1
ATOM 1049 O O . SER A 1 124 ? -23.031 -9.789 4.84 1 85.69 124 SER A O 1
ATOM 1051 N N . ALA A 1 125 ? -24.734 -11.273 4.801 1 84.62 125 ALA A N 1
ATOM 1052 C CA . ALA A 1 125 ? -24.766 -11.328 3.344 1 84.62 125 ALA A CA 1
ATOM 1053 C C . ALA A 1 125 ? -25.078 -9.953 2.754 1 84.62 125 ALA A C 1
ATOM 1055 O O . ALA A 1 125 ? -24.484 -9.555 1.745 1 84.62 125 ALA A O 1
ATOM 1056 N N . GLU A 1 126 ? -25.938 -9.266 3.443 1 84.19 126 GLU A N 1
ATOM 1057 C CA . GLU A 1 126 ? -26.328 -7.938 2.99 1 84.19 126 GLU A CA 1
ATOM 1058 C C . GLU A 1 126 ? -25.172 -6.949 3.121 1 84.19 126 GLU A C 1
ATOM 1060 O O . GLU A 1 126 ? -24.953 -6.121 2.234 1 84.19 126 GLU A O 1
ATOM 1065 N N . GLU A 1 127 ? -24.469 -7.062 4.199 1 81.88 127 GLU A N 1
ATOM 1066 C CA . GLU A 1 127 ? -23.312 -6.199 4.406 1 81.88 127 GLU A CA 1
ATOM 1067 C C . GLU A 1 127 ? -22.234 -6.465 3.357 1 81.88 127 GLU A C 1
ATOM 1069 O O . GLU A 1 127 ? -21.625 -5.527 2.838 1 81.88 127 GLU A O 1
ATOM 1074 N N . MET A 1 128 ? -22.047 -7.695 3.037 1 81.38 128 MET A N 1
ATOM 1075 C CA . MET A 1 128 ? -21.047 -8.078 2.051 1 81.38 128 MET A CA 1
ATOM 1076 C C . MET A 1 128 ? -21.406 -7.559 0.666 1 81.38 128 MET A C 1
ATOM 1078 O O . MET A 1 128 ? -20.547 -7.035 -0.052 1 81.38 128 MET A O 1
ATOM 1082 N N . GLU A 1 129 ? -22.641 -7.707 0.347 1 83.5 129 GLU A N 1
ATOM 1083 C CA . GLU A 1 129 ? -23.125 -7.227 -0.945 1 83.5 129 GLU A CA 1
ATOM 1084 C C . GLU A 1 129 ? -22.938 -5.715 -1.067 1 83.5 129 GLU A C 1
ATOM 1086 O O . GLU A 1 129 ? -22.516 -5.215 -2.109 1 83.5 129 GLU A O 1
ATOM 1091 N N . LEU A 1 130 ? -23.297 -5.059 -0.041 1 81.25 130 LEU A N 1
ATOM 1092 C CA . LEU A 1 130 ? -23.156 -3.607 -0.037 1 81.25 130 LEU A CA 1
ATOM 1093 C C . LEU A 1 130 ? -21.703 -3.191 -0.12 1 81.25 130 LEU A C 1
ATOM 1095 O O . LEU A 1 130 ? -21.359 -2.217 -0.795 1 81.25 130 LEU A O 1
ATOM 1099 N N . PHE A 1 131 ? -20.844 -3.949 0.561 1 79.94 131 PHE A N 1
ATOM 1100 C CA . PHE A 1 131 ? -19.406 -3.691 0.506 1 79.94 131 PHE A CA 1
ATOM 1101 C C . PHE A 1 131 ? -18.906 -3.777 -0.927 1 79.94 131 PHE A C 1
ATOM 1103 O O . PHE A 1 131 ? -18.234 -2.855 -1.412 1 79.94 131 PHE A O 1
ATOM 1110 N N . PHE A 1 132 ? -19.297 -4.766 -1.594 1 81.75 132 PHE A N 1
ATOM 1111 C CA . PHE A 1 132 ? -18.812 -4.961 -2.957 1 81.75 132 PHE A CA 1
ATOM 1112 C C . PHE A 1 132 ? -19.406 -3.912 -3.893 1 81.75 132 PHE A C 1
ATOM 1114 O O . PHE A 1 132 ? -18.75 -3.471 -4.836 1 81.75 132 PHE A O 1
ATOM 1121 N N . ARG A 1 133 ? -20.609 -3.494 -3.635 1 83.75 133 ARG A N 1
ATOM 1122 C CA . ARG A 1 133 ? -21.234 -2.449 -4.441 1 83.75 133 ARG A CA 1
ATOM 1123 C C . ARG A 1 133 ? -20.484 -1.133 -4.312 1 83.75 133 ARG A C 1
ATOM 1125 O O . ARG A 1 133 ? -20.266 -0.43 -5.305 1 83.75 133 ARG A O 1
ATOM 1132 N N . ILE A 1 134 ? -20.109 -0.823 -3.141 1 81.94 134 ILE A N 1
ATOM 1133 C CA . ILE A 1 134 ? -19.375 0.41 -2.875 1 81.94 134 ILE A CA 1
ATOM 1134 C C . ILE A 1 134 ? -18 0.343 -3.533 1 81.94 134 ILE A C 1
ATOM 1136 O O . ILE A 1 134 ? -17.547 1.31 -4.16 1 81.94 134 ILE A O 1
ATOM 1140 N N . MET A 1 135 ? -17.312 -0.812 -3.439 1 83.62 135 MET A N 1
ATOM 1141 C CA . MET A 1 135 ? -15.992 -0.993 -4.051 1 83.62 135 MET A CA 1
ATOM 1142 C C . MET A 1 135 ? -16.078 -0.861 -5.566 1 83.62 135 MET A C 1
ATOM 1144 O O . MET A 1 135 ? -15.195 -0.269 -6.195 1 83.62 135 MET A O 1
ATOM 1148 N N . ASN A 1 136 ? -17.156 -1.379 -6.105 1 85 136 ASN A N 1
ATOM 1149 C CA . ASN A 1 136 ? -17.375 -1.266 -7.547 1 85 136 ASN A CA 1
ATOM 1150 C C . ASN A 1 136 ? -17.594 0.185 -7.969 1 85 136 ASN A C 1
ATOM 1152 O O . ASN A 1 136 ? -17.078 0.619 -9 1 85 136 ASN A O 1
ATOM 1156 N N . LYS A 1 137 ? -18.328 0.903 -7.191 1 83.5 137 LYS A N 1
ATOM 1157 C CA . LYS A 1 137 ? -18.547 2.318 -7.473 1 83.5 137 LYS A CA 1
ATOM 1158 C C . LYS A 1 137 ? -17.25 3.104 -7.418 1 83.5 137 LYS A C 1
ATOM 1160 O O . LYS A 1 137 ? -17 3.975 -8.258 1 83.5 137 LYS A O 1
ATOM 1165 N N . LEU A 1 138 ? -16.469 2.785 -6.422 1 80.44 138 LEU A N 1
ATOM 1166 C CA . LEU A 1 138 ? -15.164 3.438 -6.297 1 80.44 138 LEU A CA 1
ATOM 1167 C C . LEU A 1 138 ? -14.289 3.141 -7.508 1 80.44 138 LEU A C 1
ATOM 1169 O O . LEU A 1 138 ? -13.617 4.031 -8.023 1 80.44 138 LEU A O 1
ATOM 1173 N N . GLU A 1 139 ? -14.289 1.923 -7.891 1 83.69 139 GLU A N 1
ATOM 1174 C CA . GLU A 1 139 ? -13.531 1.524 -9.07 1 83.69 139 GLU A CA 1
ATOM 1175 C C . GLU A 1 139 ? -13.984 2.295 -10.305 1 83.69 139 GLU A C 1
ATOM 1177 O O . GLU A 1 139 ? -13.156 2.73 -11.109 1 83.69 139 GLU A O 1
ATOM 1182 N N . GLU A 1 140 ? -15.25 2.498 -10.453 1 84.31 140 GLU A N 1
ATOM 1183 C CA . GLU A 1 140 ? -15.805 3.215 -11.602 1 84.31 140 GLU A CA 1
ATOM 1184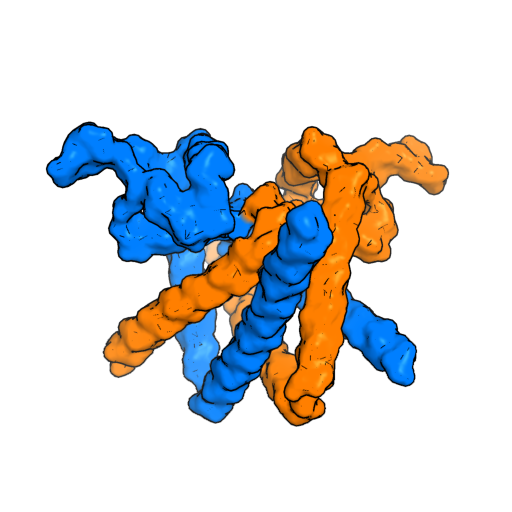 C C . GLU A 1 140 ? -15.375 4.68 -11.594 1 84.31 140 GLU A C 1
ATOM 1186 O O . GLU A 1 140 ? -15.086 5.25 -12.648 1 84.31 140 GLU A O 1
ATOM 1191 N N . ILE A 1 141 ? -15.359 5.219 -10.445 1 80.75 141 ILE A N 1
ATOM 1192 C CA . ILE A 1 141 ? -14.938 6.609 -10.312 1 80.75 141 ILE A CA 1
ATOM 1193 C C . ILE A 1 141 ? -13.477 6.746 -10.75 1 80.75 141 ILE A C 1
ATOM 1195 O O . ILE A 1 141 ? -13.133 7.68 -11.477 1 80.75 141 ILE A O 1
ATOM 1199 N N . MET A 1 142 ? -12.648 5.84 -10.367 1 77.81 142 MET A N 1
ATOM 1200 C CA . MET A 1 142 ? -11.219 5.906 -10.664 1 77.81 142 MET A CA 1
ATOM 1201 C C . MET A 1 142 ? -10.953 5.645 -12.141 1 77.81 142 MET A C 1
ATOM 1203 O O . MET A 1 142 ? -10.008 6.195 -12.711 1 77.81 142 MET A O 1
ATOM 1207 N N . LYS A 1 143 ? -11.734 4.848 -12.719 1 77.31 143 LYS A N 1
ATOM 1208 C CA . LYS A 1 143 ? -11.586 4.531 -14.133 1 77.31 143 LYS A CA 1
ATOM 1209 C C . LYS A 1 143 ? -12.039 5.699 -15.008 1 77.31 143 LYS A C 1
ATOM 1211 O O . LYS A 1 143 ? -11.508 5.906 -16.094 1 77.31 143 LYS A O 1
ATOM 1216 N N . GLU A 1 144 ? -13.125 6.301 -14.68 1 72.12 144 GLU A N 1
ATOM 1217 C CA . GLU A 1 144 ? -13.617 7.438 -15.453 1 72.12 144 GLU A CA 1
ATOM 1218 C C . GLU A 1 144 ? -12.562 8.531 -15.562 1 72.12 144 GLU A C 1
ATOM 1220 O O . GLU A 1 144 ? -12.445 9.188 -16.594 1 72.12 144 GLU A O 1
ATOM 1225 N N . GLU A 1 145 ? -11.922 8.805 -14.57 1 61.16 145 GLU A N 1
ATOM 1226 C CA . GLU A 1 145 ? -10.883 9.828 -14.648 1 61.16 145 GLU A CA 1
ATOM 1227 C C . GLU A 1 145 ? -9.742 9.391 -15.57 1 61.16 145 GLU A C 1
ATOM 1229 O O . GLU A 1 145 ? -9.102 10.227 -16.203 1 61.16 145 GLU A O 1
ATOM 1234 N N . ARG A 1 146 ? -9.445 8.156 -15.594 1 58.75 146 ARG A N 1
ATOM 1235 C CA . ARG A 1 146 ? -8.469 7.656 -16.562 1 58.75 146 ARG A CA 1
ATOM 1236 C C . ARG A 1 146 ? -8.883 8 -17.984 1 58.75 146 ARG A C 1
ATOM 1238 O O . ARG A 1 146 ? -8.047 8.352 -18.812 1 58.75 146 ARG A O 1
ATOM 1245 N N . ASN A 1 147 ? -10.125 7.766 -18.156 1 57.09 147 ASN A N 1
ATOM 1246 C CA . ASN A 1 147 ? -10.633 7.992 -19.516 1 57.09 147 ASN A CA 1
ATOM 1247 C C . ASN A 1 147 ? -10.609 9.477 -19.875 1 57.09 147 ASN A C 1
ATOM 1249 O O . ASN A 1 147 ? -10.445 9.828 -21.047 1 57.09 147 ASN A O 1
ATOM 1253 N N . THR A 1 148 ? -10.891 10.172 -18.891 1 52.19 148 THR A N 1
ATOM 1254 C CA . THR A 1 148 ? -10.914 11.594 -19.219 1 52.19 148 THR A CA 1
ATOM 1255 C C . THR A 1 148 ? -9.5 12.141 -19.359 1 52.19 148 THR A C 1
ATOM 1257 O O . THR A 1 148 ? -9.25 13.039 -20.156 1 52.19 148 THR A O 1
ATOM 1260 N N . GLY A 1 149 ? -8.617 11.781 -18.578 1 51.06 149 GLY A N 1
ATOM 1261 C CA . GLY A 1 149 ? -7.254 12.266 -18.719 1 51.06 149 GLY A CA 1
ATOM 1262 C C . GLY A 1 149 ? -6.562 11.75 -19.969 1 51.06 149 GLY A C 1
ATOM 1263 O O . GLY A 1 149 ? -5.691 12.43 -20.531 1 51.06 149 GLY A O 1
ATOM 1264 N N . LYS A 1 150 ? -6.801 10.477 -20.297 1 52.59 150 LYS A N 1
ATOM 1265 C CA . LYS A 1 150 ? -6.32 9.961 -21.578 1 52.59 150 LYS A CA 1
ATOM 1266 C C . LYS A 1 150 ? -6.945 10.727 -22.75 1 52.59 150 LYS A C 1
ATOM 1268 O O . LYS A 1 150 ? -6.281 10.977 -23.75 1 52.59 150 LYS A O 1
ATOM 1273 N N . GLU A 1 151 ? -8.133 10.914 -22.641 1 46.78 151 GLU A N 1
ATOM 1274 C CA . GLU A 1 151 ? -8.781 11.672 -23.719 1 46.78 151 GLU A CA 1
ATOM 1275 C C . GLU A 1 151 ? -8.219 13.086 -23.812 1 46.78 151 GLU A C 1
ATOM 1277 O O . GLU A 1 151 ? -8.047 13.617 -24.906 1 46.78 151 GLU A O 1
ATOM 1282 N N . LYS A 1 152 ? -8 13.641 -22.734 1 46.38 152 LYS A N 1
ATOM 1283 C CA . LYS A 1 152 ? -7.426 14.977 -22.781 1 46.38 152 LYS A CA 1
ATOM 1284 C C . LYS A 1 152 ? -6.004 14.945 -23.328 1 46.38 152 LYS A C 1
ATOM 1286 O O . LYS A 1 152 ? -5.578 15.867 -24.031 1 46.38 152 LYS A O 1
ATOM 1291 N N . LYS A 1 153 ? -5.23 14.039 -22.969 1 48.62 153 LYS A N 1
ATOM 1292 C CA . LYS A 1 153 ? -3.902 13.875 -23.562 1 48.62 153 LYS A CA 1
ATOM 1293 C C . LYS A 1 153 ? -3.996 13.578 -25.062 1 48.62 153 LYS A C 1
ATOM 1295 O O . LYS A 1 153 ? -3.166 14.047 -25.844 1 48.62 153 LYS A O 1
ATOM 1300 N N . LYS A 1 154 ? -4.949 12.812 -25.531 1 45.78 154 LYS A N 1
ATOM 1301 C CA . LYS A 1 154 ? -5.152 12.539 -26.953 1 45.78 154 LYS A CA 1
ATOM 1302 C C . LYS A 1 154 ? -5.547 13.812 -27.703 1 45.78 154 LYS A C 1
ATOM 1304 O O . LYS A 1 154 ? -5.078 14.047 -28.812 1 45.78 154 LYS A O 1
ATOM 1309 N N . VAL A 1 155 ? -6.383 14.602 -27.141 1 42.81 155 VAL A N 1
ATOM 1310 C CA . VAL A 1 155 ? -6.84 15.836 -27.781 1 42.81 155 VAL A CA 1
ATOM 1311 C C . VAL A 1 155 ? -5.703 16.844 -27.828 1 42.81 155 VAL A C 1
ATOM 1313 O O . VAL A 1 155 ? -5.52 17.547 -28.828 1 42.81 155 VAL A O 1
ATOM 1316 N N . LYS A 1 156 ? -5.02 17.031 -26.766 1 45.62 156 LYS A N 1
ATOM 1317 C CA . LYS A 1 156 ? -3.896 17.969 -26.766 1 45.62 156 LYS A CA 1
ATOM 1318 C C . LYS A 1 156 ? -2.82 17.531 -27.75 1 45.62 156 LYS A C 1
ATOM 1320 O O . LYS A 1 156 ? -2.201 18.359 -28.406 1 45.62 156 LYS A O 1
ATOM 1325 N N . LYS A 1 157 ? -2.582 16.25 -27.859 1 49.5 157 LYS A N 1
ATOM 1326 C CA . LYS A 1 157 ? -1.649 15.727 -28.844 1 49.5 157 LYS A CA 1
ATOM 1327 C C . LYS A 1 157 ? -2.148 15.992 -30.266 1 49.5 157 LYS A C 1
ATOM 1329 O O . LYS A 1 157 ? -1.354 16.266 -31.172 1 49.5 157 LYS A O 1
ATOM 1334 N N . ILE A 1 158 ? -3.445 15.977 -30.328 1 53.56 158 ILE A N 1
ATOM 1335 C CA . ILE A 1 158 ? -4.012 16.25 -31.656 1 53.56 158 ILE A CA 1
ATOM 1336 C C . ILE A 1 158 ? -3.887 17.734 -31.984 1 53.56 158 ILE A C 1
ATOM 1338 O O . ILE A 1 158 ? -3.59 18.094 -33.125 1 53.56 158 ILE A O 1
ATOM 1342 N N . LEU A 1 159 ? -4.008 18.547 -30.953 1 45.25 159 LEU A N 1
ATOM 1343 C CA . LEU A 1 159 ? -3.982 19.969 -31.25 1 45.25 159 LEU A CA 1
ATOM 1344 C C . LEU A 1 159 ? -2.561 20.438 -31.531 1 45.25 159 LEU A C 1
ATOM 1346 O O . LEU A 1 159 ? -2.361 21.516 -32.094 1 45.25 159 LEU A O 1
ATOM 1350 N N . ILE A 1 160 ? -1.622 19.703 -31.047 1 46.06 160 ILE A N 1
ATOM 1351 C CA . ILE A 1 160 ? -0.279 20.234 -31.281 1 46.06 160 ILE A CA 1
ATOM 1352 C C . ILE A 1 160 ? 0.238 19.734 -32.625 1 46.06 160 ILE A C 1
ATOM 1354 O O . ILE A 1 160 ? 1.321 20.141 -33.062 1 46.06 160 ILE A O 1
ATOM 1358 N N . GLU A 1 161 ? -0.548 18.812 -33.281 1 38.47 161 GLU A N 1
ATOM 1359 C CA . GLU A 1 161 ? -0.114 18.625 -34.656 1 38.47 161 GLU A CA 1
ATOM 1360 C C . GLU A 1 161 ? -0.626 19.75 -35.562 1 38.47 161 GLU A C 1
ATOM 1362 O O . GLU A 1 161 ? -1.732 20.25 -35.344 1 38.47 161 GLU A O 1
ATOM 1367 N N . MET B 1 1 ? -18.797 -26.281 3.105 1 38.44 1 MET B N 1
ATOM 1368 C CA . MET B 1 1 ? -18.047 -25.25 3.818 1 38.44 1 MET B CA 1
ATOM 1369 C C . MET B 1 1 ? -16.703 -24.969 3.135 1 38.44 1 MET B C 1
ATOM 1371 O O . MET B 1 1 ? -16.266 -23.828 3.053 1 38.44 1 MET B O 1
ATOM 1375 N N . LYS B 1 2 ? -16.109 -26.062 2.484 1 50.53 2 LYS B N 1
ATOM 1376 C CA . LYS B 1 2 ? -14.867 -26.172 1.734 1 50.53 2 LYS B CA 1
ATOM 1377 C C . LYS B 1 2 ? -14.969 -25.438 0.396 1 50.53 2 LYS B C 1
ATOM 1379 O O . LYS B 1 2 ? -14.047 -24.719 0 1 50.53 2 LYS B O 1
ATOM 1384 N N . MET B 1 3 ? -16.016 -25.75 -0.349 1 53.16 3 MET B N 1
ATOM 1385 C CA . MET B 1 3 ? -16.375 -25.141 -1.626 1 53.16 3 MET B CA 1
ATOM 1386 C C . MET B 1 3 ? -16.469 -23.625 -1.498 1 53.16 3 MET B C 1
ATOM 1388 O O . MET B 1 3 ? -16 -22.891 -2.373 1 53.16 3 MET B O 1
ATOM 1392 N N . ASN B 1 4 ? -16.844 -23.203 -0.222 1 67.25 4 ASN B N 1
ATOM 1393 C CA . ASN B 1 4 ? -17.078 -21.812 0.098 1 67.25 4 ASN B CA 1
ATOM 1394 C C . ASN B 1 4 ? -15.773 -21.047 0.274 1 67.25 4 ASN B C 1
ATOM 1396 O O . ASN B 1 4 ? -15.625 -19.922 -0.231 1 67.25 4 ASN B O 1
ATOM 1400 N N . GLU B 1 5 ? -14.805 -21.938 0.547 1 68.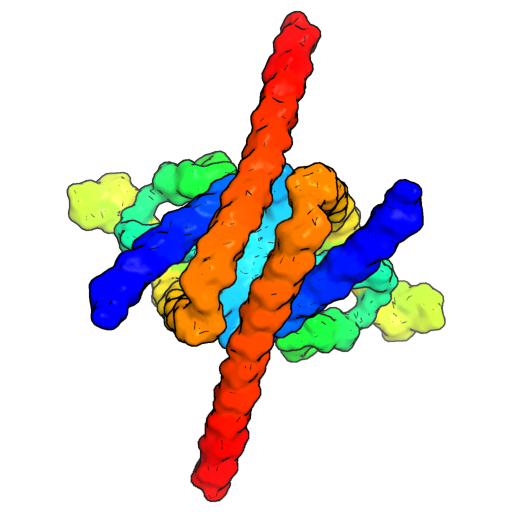56 5 GLU B N 1
ATOM 1401 C CA . GLU B 1 5 ? -13.516 -21.297 0.776 1 68.56 5 GLU B CA 1
ATOM 1402 C C . GLU B 1 5 ? -12.773 -21.062 -0.537 1 68.56 5 GLU B C 1
ATOM 1404 O O . GLU B 1 5 ? -12.109 -20.047 -0.708 1 68.56 5 GLU B O 1
ATOM 1409 N N . GLU B 1 6 ? -12.93 -22.062 -1.419 1 74.06 6 GLU B N 1
ATOM 1410 C CA . GLU B 1 6 ? -12.266 -21.969 -2.715 1 74.06 6 GLU B CA 1
ATOM 1411 C C . GLU B 1 6 ? -12.836 -20.812 -3.539 1 74.06 6 GLU B C 1
ATOM 1413 O O . GLU B 1 6 ? -12.086 -20.078 -4.188 1 74.06 6 GLU B O 1
ATOM 1418 N N . VAL B 1 7 ? -14.117 -20.797 -3.525 1 75.12 7 VAL B N 1
ATOM 1419 C CA . VAL B 1 7 ? -14.789 -19.719 -4.246 1 75.12 7 VAL B CA 1
ATOM 1420 C C . VAL B 1 7 ? -14.375 -18.375 -3.654 1 75.12 7 VAL B C 1
ATOM 1422 O O . VAL B 1 7 ? -14.109 -17.422 -4.391 1 75.12 7 VAL B O 1
ATOM 1425 N N . PHE B 1 8 ? -14.273 -18.438 -2.445 1 71.62 8 PHE B N 1
ATOM 1426 C CA . PHE B 1 8 ? -13.875 -17.219 -1.761 1 71.62 8 PHE B CA 1
ATOM 1427 C C . PHE B 1 8 ? -12.445 -16.828 -2.117 1 71.62 8 PHE B C 1
ATOM 1429 O O . PHE B 1 8 ? -12.156 -15.656 -2.373 1 71.62 8 PHE B O 1
ATOM 1436 N N . ARG B 1 9 ? -11.609 -17.797 -2.182 1 73.12 9 ARG B N 1
ATOM 1437 C CA . ARG B 1 9 ? -10.219 -17.562 -2.543 1 73.12 9 ARG B CA 1
ATOM 1438 C C . ARG B 1 9 ? -10.102 -17 -3.953 1 73.12 9 ARG B C 1
ATOM 1440 O O . ARG B 1 9 ? -9.336 -16.062 -4.191 1 73.12 9 ARG B O 1
ATOM 1447 N N . GLN B 1 10 ? -10.844 -17.5 -4.836 1 79.94 10 GLN B N 1
ATOM 1448 C CA . GLN B 1 10 ? -10.836 -17.031 -6.219 1 79.94 10 GLN B CA 1
ATOM 1449 C C . GLN B 1 10 ? -11.352 -15.594 -6.312 1 79.94 10 GLN B C 1
ATOM 1451 O O . GLN B 1 10 ? -10.797 -14.781 -7.062 1 79.94 10 GLN B O 1
ATOM 1456 N N . ASP B 1 11 ? -12.414 -15.336 -5.574 1 75.5 11 ASP B N 1
ATOM 1457 C CA . ASP B 1 11 ? -12.977 -13.992 -5.547 1 75.5 11 ASP B CA 1
ATOM 1458 C C . ASP B 1 11 ? -11.961 -12.984 -4.996 1 75.5 11 ASP B C 1
ATOM 1460 O O . ASP B 1 11 ? -11.844 -11.875 -5.512 1 75.5 11 ASP B O 1
ATOM 1464 N N . MET B 1 12 ? -11.273 -13.445 -4.102 1 74.75 12 MET B N 1
ATOM 1465 C CA . MET B 1 12 ? -10.281 -12.57 -3.484 1 74.75 12 MET B CA 1
ATOM 1466 C C . MET B 1 12 ? -9.141 -12.281 -4.449 1 74.75 12 MET B C 1
ATOM 1468 O O . MET B 1 12 ? -8.664 -11.148 -4.531 1 74.75 12 MET B O 1
ATOM 1472 N N . PHE B 1 13 ? -8.773 -13.32 -5.211 1 79.38 13 PHE B N 1
ATOM 1473 C CA . PHE B 1 13 ? -7.719 -13.141 -6.203 1 79.38 13 PHE B CA 1
ATOM 1474 C C . PHE B 1 13 ? -8.141 -12.133 -7.266 1 79.38 13 PHE B C 1
ATOM 1476 O O . PHE B 1 13 ? -7.352 -11.273 -7.668 1 79.38 13 PHE B O 1
ATOM 1483 N N . GLN B 1 14 ? -9.344 -12.164 -7.609 1 84.06 14 GLN B N 1
ATOM 1484 C CA . GLN B 1 14 ? -9.859 -11.234 -8.609 1 84.06 14 GLN B CA 1
ATOM 1485 C C . GLN B 1 14 ? -9.891 -9.812 -8.07 1 84.06 14 GLN B C 1
ATOM 1487 O O . GLN B 1 14 ? -9.602 -8.859 -8.797 1 84.06 14 GLN B O 1
ATOM 1492 N N . TYR B 1 15 ? -10.164 -9.742 -6.852 1 79.75 15 TYR B N 1
ATOM 1493 C CA . TYR B 1 15 ? -10.242 -8.406 -6.27 1 79.75 15 TYR B CA 1
ATOM 1494 C C . TYR B 1 15 ? -8.859 -7.777 -6.152 1 79.75 15 TYR B C 1
ATOM 1496 O O . TYR B 1 15 ? -8.688 -6.578 -6.379 1 79.75 15 TYR B O 1
ATOM 1504 N N . VAL B 1 16 ? -7.887 -8.57 -5.809 1 83.62 16 VAL B N 1
ATOM 1505 C CA . VAL B 1 16 ? -6.523 -8.062 -5.723 1 83.62 16 VAL B CA 1
ATOM 1506 C C . VAL B 1 16 ? -6.078 -7.547 -7.09 1 83.62 16 VAL B C 1
ATOM 1508 O O . VAL B 1 16 ? -5.461 -6.484 -7.191 1 83.62 16 VAL B O 1
ATOM 1511 N N . ASP B 1 17 ? -6.41 -8.258 -8.102 1 87.06 17 ASP B N 1
ATOM 1512 C CA . ASP B 1 17 ? -6.055 -7.836 -9.461 1 87.06 17 ASP B CA 1
ATOM 1513 C C . ASP B 1 17 ? -6.734 -6.52 -9.82 1 87.06 17 ASP B C 1
ATOM 1515 O O . ASP B 1 17 ? -6.141 -5.672 -10.492 1 87.06 17 ASP B O 1
ATOM 1519 N N . ARG B 1 18 ? -7.918 -6.344 -9.391 1 84.12 18 ARG B N 1
ATOM 1520 C CA . ARG B 1 18 ? -8.633 -5.094 -9.641 1 84.12 18 ARG B CA 1
ATOM 1521 C C . ARG B 1 18 ? -7.969 -3.93 -8.914 1 84.12 18 ARG B C 1
ATOM 1523 O O . ARG B 1 18 ? -7.816 -2.844 -9.477 1 84.12 18 ARG B O 1
ATOM 1530 N N . ILE B 1 19 ? -7.613 -4.164 -7.707 1 82.56 19 ILE B N 1
ATOM 1531 C CA . ILE B 1 19 ? -6.93 -3.141 -6.926 1 82.56 19 ILE B CA 1
ATOM 1532 C C . ILE B 1 19 ? -5.602 -2.781 -7.59 1 82.56 19 ILE B C 1
ATOM 1534 O O . ILE B 1 19 ? -5.262 -1.602 -7.711 1 82.56 19 ILE B O 1
ATOM 1538 N N . LYS B 1 20 ? -4.867 -3.793 -7.918 1 85.62 20 LYS B N 1
ATOM 1539 C CA . LYS B 1 20 ? -3.613 -3.586 -8.641 1 85.62 20 LYS B CA 1
ATOM 1540 C C . LYS B 1 20 ? -3.826 -2.711 -9.867 1 85.62 20 LYS B C 1
ATOM 1542 O O . LYS B 1 20 ? -3.047 -1.791 -10.125 1 85.62 20 LYS B O 1
ATOM 1547 N N . ASP B 1 21 ? -4.836 -2.957 -10.617 1 83.56 21 ASP B N 1
ATOM 1548 C CA . ASP B 1 21 ? -5.113 -2.191 -11.836 1 83.56 21 ASP B CA 1
ATOM 1549 C C . ASP B 1 21 ? -5.441 -0.737 -11.5 1 83.56 21 ASP B C 1
ATOM 1551 O O . ASP B 1 21 ? -5.055 0.176 -12.234 1 83.56 21 ASP B O 1
ATOM 1555 N N . LEU B 1 22 ? -6.098 -0.559 -10.43 1 78.94 22 LEU B N 1
ATOM 1556 C CA . LEU B 1 22 ? -6.441 0.786 -9.984 1 78.94 22 LEU B CA 1
ATOM 1557 C C . LEU B 1 22 ? -5.195 1.541 -9.523 1 78.94 22 LEU B C 1
ATOM 1559 O O . LEU B 1 22 ? -5.043 2.729 -9.82 1 78.94 22 LEU B O 1
ATOM 1563 N N . LEU B 1 23 ? -4.359 0.846 -8.844 1 77.94 23 LEU B N 1
ATOM 1564 C CA . LEU B 1 23 ? -3.176 1.479 -8.273 1 77.94 23 LEU B CA 1
ATOM 1565 C C . LEU B 1 23 ? -2.092 1.654 -9.328 1 77.94 23 LEU B C 1
ATOM 1567 O O . LEU B 1 23 ? -1.117 2.379 -9.109 1 77.94 23 LEU B O 1
ATOM 1571 N N . SER B 1 24 ? -2.123 0.992 -10.453 1 73.69 24 SER B N 1
ATOM 1572 C CA . SER B 1 24 ? -1.154 1.081 -11.539 1 73.69 24 SER B CA 1
ATOM 1573 C C . SER B 1 24 ? -1.466 2.254 -12.469 1 73.69 24 SER B C 1
ATOM 1575 O O . SER B 1 24 ? -0.703 2.543 -13.391 1 73.69 24 SER B O 1
ATOM 1577 N N . MET B 1 25 ? -2.424 2.863 -12.18 1 65.12 25 MET B N 1
ATOM 1578 C CA . MET B 1 25 ? -2.797 4.027 -12.984 1 65.12 25 MET B CA 1
ATOM 1579 C C . MET B 1 25 ? -1.727 5.109 -12.898 1 65.12 25 MET B C 1
ATOM 1581 O O . MET B 1 25 ? -0.999 5.195 -11.906 1 65.12 25 MET B O 1
ATOM 1585 N N . GLU B 1 26 ? -1.587 5.719 -14.055 1 60.12 26 GLU B N 1
ATOM 1586 C CA . GLU B 1 26 ? -0.537 6.715 -14.25 1 60.12 26 GLU B CA 1
ATOM 1587 C C . GLU B 1 26 ? -0.42 7.633 -13.039 1 60.12 26 GLU B C 1
ATOM 1589 O O . GLU B 1 26 ? 0.683 8.031 -12.656 1 60.12 26 GLU B O 1
ATOM 1594 N N . VAL B 1 27 ? -1.571 7.867 -12.586 1 58.66 27 VAL B N 1
ATOM 1595 C CA . VAL B 1 27 ? -1.547 8.875 -11.531 1 58.66 27 VAL B CA 1
ATOM 1596 C C . VAL B 1 27 ? -0.825 8.328 -10.305 1 58.66 27 VAL B C 1
ATOM 1598 O O . VAL B 1 27 ? -0.131 9.07 -9.602 1 58.66 27 VAL B O 1
ATOM 1601 N N . TRP B 1 28 ? -0.918 7.012 -10.164 1 60.66 28 TRP B N 1
ATOM 1602 C CA . TRP B 1 28 ? -0.293 6.422 -8.984 1 60.66 28 TRP B CA 1
ATOM 1603 C C . TRP B 1 28 ? 1.079 5.852 -9.3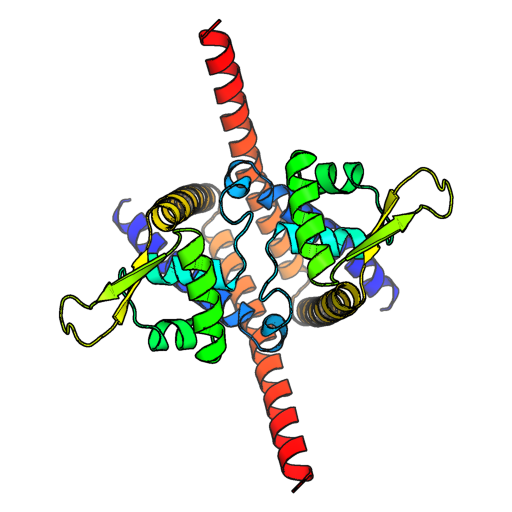28 1 60.66 28 TRP B C 1
ATOM 1605 O O . TRP B 1 28 ? 1.837 5.465 -8.438 1 60.66 28 TRP B O 1
ATOM 1615 N N . GLN B 1 29 ? 1.258 5.75 -10.695 1 58.91 29 GLN B N 1
ATOM 1616 C CA . GLN B 1 29 ? 2.482 5.109 -11.156 1 58.91 29 GLN B CA 1
ATOM 1617 C C . GLN B 1 29 ? 3.715 5.762 -10.539 1 58.91 29 GLN B C 1
ATOM 1619 O O . GLN B 1 29 ? 4.676 5.074 -10.188 1 58.91 29 GLN B O 1
ATOM 1624 N N . ASN B 1 30 ? 3.572 7.102 -10.461 1 59.03 30 ASN B N 1
ATOM 1625 C CA . ASN B 1 30 ? 4.809 7.719 -9.992 1 59.03 30 ASN B CA 1
ATOM 1626 C C . ASN B 1 30 ? 4.828 7.852 -8.477 1 59.03 30 ASN B C 1
ATOM 1628 O O . ASN B 1 30 ? 5.898 7.84 -7.863 1 59.03 30 ASN B O 1
ATOM 1632 N N . VAL B 1 31 ? 3.564 8.039 -8.055 1 54.34 31 VAL B N 1
ATOM 1633 C CA . VAL B 1 31 ? 3.43 8.281 -6.621 1 54.34 31 VAL B CA 1
ATOM 1634 C C . VAL B 1 31 ? 3.402 6.953 -5.871 1 54.34 31 VAL B C 1
ATOM 1636 O O . VAL B 1 31 ? 2.729 6.008 -6.289 1 54.34 31 VAL B O 1
ATOM 1639 N N . LEU B 1 32 ? 4.59 6.621 -5.254 1 60.12 32 LEU B N 1
ATOM 1640 C CA . LEU B 1 32 ? 4.504 5.406 -4.453 1 60.12 32 LEU B CA 1
ATOM 1641 C C . LEU B 1 32 ? 5.227 4.25 -5.137 1 60.12 32 LEU B C 1
ATOM 1643 O O . LEU B 1 32 ? 5.328 3.158 -4.578 1 60.12 32 LEU B O 1
ATOM 1647 N N . LEU B 1 33 ? 5.625 4.496 -6.484 1 59.78 33 LEU B N 1
ATOM 1648 C CA . LEU B 1 33 ? 6.207 3.377 -7.223 1 59.78 33 LEU B CA 1
ATOM 1649 C C . LEU B 1 33 ? 7.328 2.723 -6.422 1 59.78 33 LEU B C 1
ATOM 1651 O O . LEU B 1 33 ? 7.414 1.495 -6.355 1 59.78 33 LEU B O 1
ATOM 1655 N N . ASP B 1 34 ? 7.965 3.67 -5.75 1 73 34 ASP B N 1
ATOM 1656 C CA . ASP B 1 34 ? 9.141 3.041 -5.16 1 73 34 ASP B CA 1
ATOM 1657 C C . ASP B 1 34 ? 9.172 3.248 -3.648 1 73 34 ASP B C 1
ATOM 1659 O O . ASP B 1 34 ? 10.227 3.141 -3.023 1 73 34 ASP B O 1
ATOM 1663 N N . CYS B 1 35 ? 7.898 3.611 -3.188 1 85.19 35 CYS B N 1
ATOM 1664 C CA . CYS B 1 35 ? 7.887 3.84 -1.748 1 85.19 35 CYS B CA 1
ATOM 1665 C C . CYS B 1 35 ? 7.219 2.686 -1.015 1 85.19 35 CYS B C 1
ATOM 1667 O O . CYS B 1 35 ? 6.148 2.229 -1.416 1 85.19 35 CYS B O 1
ATOM 1669 N N . SER B 1 36 ? 7.883 2.221 -0.006 1 86.56 36 SER B N 1
ATOM 1670 C CA . SER B 1 36 ? 7.246 1.249 0.876 1 86.56 36 SER B CA 1
ATOM 1671 C C . SER B 1 36 ? 6.148 1.897 1.712 1 86.56 36 SER B C 1
ATOM 1673 O O . SER B 1 36 ? 6.012 3.123 1.727 1 86.56 36 SER B O 1
ATOM 1675 N N . LYS B 1 37 ? 5.406 1.091 2.424 1 86.69 37 LYS B N 1
ATOM 1676 C CA . LYS B 1 37 ? 4.328 1.594 3.271 1 86.69 37 LYS B CA 1
ATOM 1677 C C . LYS B 1 37 ? 4.859 2.559 4.324 1 86.69 37 LYS B C 1
ATOM 1679 O O . LYS B 1 37 ? 4.254 3.604 4.582 1 86.69 37 LY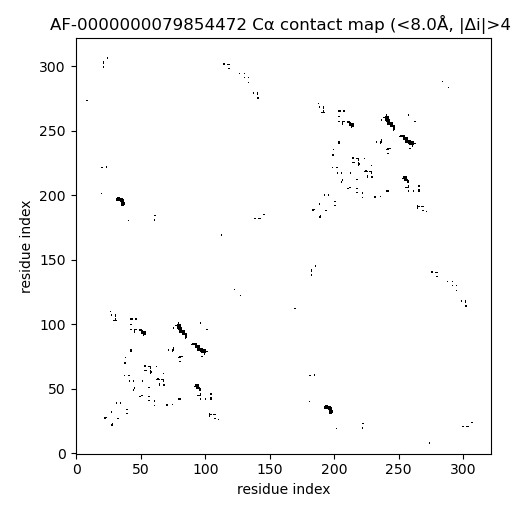S B O 1
ATOM 1684 N N . ASN B 1 38 ? 6.02 2.154 4.906 1 89.25 38 ASN B N 1
ATOM 1685 C CA . ASN B 1 38 ? 6.566 3.008 5.957 1 89.25 38 ASN B CA 1
ATOM 1686 C C . ASN B 1 38 ? 7.039 4.348 5.402 1 89.25 38 ASN B C 1
ATOM 1688 O O . ASN B 1 38 ? 6.859 5.387 6.039 1 89.25 38 ASN B O 1
ATOM 1692 N N . GLU B 1 39 ? 7.617 4.312 4.246 1 91.12 39 GLU B N 1
ATOM 1693 C CA . GLU B 1 39 ? 8.062 5.551 3.615 1 91.12 39 GLU B CA 1
ATOM 1694 C C . GLU B 1 39 ? 6.875 6.461 3.295 1 91.12 39 GLU B C 1
ATOM 1696 O O . GLU B 1 39 ? 6.949 7.676 3.479 1 91.12 39 GLU B O 1
ATOM 1701 N N . ILE B 1 40 ? 5.82 5.848 2.865 1 89.88 40 ILE B N 1
ATOM 1702 C CA . ILE B 1 40 ? 4.617 6.609 2.541 1 89.88 40 ILE B CA 1
ATOM 1703 C C . ILE B 1 40 ? 4.055 7.246 3.809 1 89.88 40 ILE B C 1
ATOM 1705 O O . ILE B 1 40 ? 3.676 8.422 3.803 1 89.88 40 ILE B O 1
ATOM 1709 N N . PHE B 1 41 ? 4.062 6.492 4.844 1 91.56 41 PHE B N 1
ATOM 1710 C CA . PHE B 1 41 ? 3.512 7.012 6.09 1 91.56 41 PHE B CA 1
ATOM 1711 C C . PHE B 1 41 ? 4.402 8.109 6.664 1 91.56 41 PHE B C 1
ATOM 1713 O O . PHE B 1 41 ? 3.91 9.055 7.277 1 91.56 41 PHE B O 1
ATOM 1720 N N . VAL B 1 42 ? 5.707 7.957 6.449 1 94 42 VAL B N 1
ATOM 1721 C CA . VAL B 1 42 ? 6.613 9.023 6.879 1 94 42 VAL B CA 1
ATOM 1722 C C . VAL B 1 42 ? 6.312 10.297 6.098 1 94 42 VAL B C 1
ATOM 1724 O O . VAL B 1 42 ? 6.23 11.383 6.684 1 94 42 VAL B O 1
ATOM 1727 N N . LEU B 1 43 ? 6.164 10.188 4.801 1 93.5 43 LEU B N 1
ATOM 1728 C CA . LEU B 1 43 ? 5.82 11.352 3.984 1 93.5 43 LEU B CA 1
ATOM 1729 C C . LEU B 1 43 ? 4.508 11.969 4.453 1 93.5 43 LEU B C 1
ATOM 1731 O O . LEU B 1 43 ? 4.383 13.195 4.508 1 93.5 43 LEU B O 1
ATOM 1735 N N . TRP B 1 44 ? 3.625 11.125 4.793 1 92.62 44 TRP B N 1
ATOM 1736 C CA . TRP B 1 44 ? 2.328 11.562 5.297 1 92.62 44 TRP B CA 1
ATOM 1737 C C . TRP B 1 44 ? 2.484 12.344 6.598 1 92.62 44 TRP B C 1
ATOM 1739 O O . TRP B 1 44 ? 1.9 13.422 6.758 1 92.62 44 TRP B O 1
ATOM 1749 N N . LEU B 1 45 ? 3.225 11.805 7.457 1 94.88 45 LEU B N 1
ATOM 1750 C CA . LEU B 1 45 ? 3.482 12.453 8.742 1 94.88 45 LEU B CA 1
ATOM 1751 C C . LEU B 1 45 ? 4.094 13.836 8.539 1 94.88 45 LEU B C 1
ATOM 1753 O O . LEU B 1 45 ? 3.65 14.812 9.148 1 94.88 45 LEU B O 1
ATOM 1757 N N . LEU B 1 46 ? 5.051 13.875 7.688 1 96.12 46 LEU B N 1
ATOM 1758 C CA . LEU B 1 46 ? 5.777 15.117 7.461 1 96.12 46 LEU B CA 1
ATOM 1759 C C . LEU B 1 46 ? 4.895 16.141 6.75 1 96.12 46 LEU B C 1
ATOM 1761 O O . LEU B 1 46 ? 5.047 17.344 6.953 1 96.12 46 LEU B O 1
ATOM 1765 N N . TYR B 1 47 ? 4.066 15.672 5.914 1 92.94 47 TYR B N 1
ATOM 1766 C CA . TYR B 1 47 ? 3.096 16.562 5.285 1 92.94 47 TYR B CA 1
ATOM 1767 C C . TYR B 1 47 ? 2.221 17.234 6.332 1 92.94 47 TYR B C 1
ATOM 1769 O O . TYR B 1 47 ? 1.939 18.438 6.234 1 92.94 47 TYR B O 1
ATOM 1777 N N . ARG B 1 48 ? 1.839 16.578 7.328 1 91.88 48 ARG B N 1
ATOM 1778 C CA . ARG B 1 48 ? 0.922 17.062 8.352 1 91.88 48 ARG B CA 1
ATOM 1779 C C . ARG B 1 48 ? 1.659 17.906 9.391 1 91.88 48 ARG B C 1
ATOM 1781 O O . ARG B 1 48 ? 1.148 18.938 9.836 1 91.88 48 ARG B O 1
ATOM 1788 N N . LYS B 1 49 ? 2.846 17.469 9.766 1 93.81 49 LYS B N 1
ATOM 1789 C CA . LYS B 1 49 ? 3.521 18.094 10.898 1 93.81 49 LYS B CA 1
ATOM 1790 C C . LYS B 1 49 ? 4.645 19.016 10.43 1 93.81 49 LYS B C 1
ATOM 1792 O O . LYS B 1 49 ? 5.156 19.812 11.203 1 93.81 49 LYS B O 1
ATOM 1797 N N . LYS B 1 50 ? 5.082 18.891 9.227 1 93.06 50 LYS B N 1
ATOM 1798 C CA . LYS B 1 50 ? 6.105 19.703 8.57 1 93.06 50 LYS B CA 1
ATOM 1799 C C . LYS B 1 50 ? 7.504 19.312 9.047 1 93.06 50 LYS B C 1
ATOM 1801 O O . LYS B 1 50 ? 8.414 19.141 8.234 1 93.06 50 LYS B O 1
ATOM 1806 N N . GLU B 1 51 ? 7.633 19.172 10.406 1 93.69 51 GLU B N 1
ATOM 1807 C CA . GLU B 1 51 ? 8.914 18.828 11.016 1 93.69 51 GLU B CA 1
ATOM 1808 C C . GLU B 1 51 ? 8.727 17.891 12.203 1 93.69 51 GLU B C 1
ATOM 1810 O O . GLU B 1 51 ? 7.875 18.125 13.062 1 93.69 51 GLU B O 1
ATOM 1815 N N . VAL B 1 52 ? 9.586 16.828 12.203 1 95.88 52 VAL B N 1
ATOM 1816 C CA . VAL B 1 52 ? 9.508 15.867 13.305 1 95.88 52 VAL B CA 1
ATOM 1817 C C . VAL B 1 52 ? 10.898 15.32 13.602 1 95.88 52 VAL B C 1
ATOM 1819 O O . VAL B 1 52 ? 11.789 15.367 12.75 1 95.88 52 VAL B O 1
ATOM 1822 N N . ASN B 1 53 ? 11.094 14.859 14.836 1 95.12 53 ASN B N 1
ATOM 1823 C CA . ASN B 1 53 ? 12.367 14.211 15.141 1 95.12 53 ASN B CA 1
ATOM 1824 C C . ASN B 1 53 ? 12.297 12.703 14.906 1 95.12 53 ASN B C 1
ATOM 1826 O O . ASN B 1 53 ? 11.234 12.164 14.594 1 95.12 53 ASN B O 1
ATOM 1830 N N . MET B 1 54 ? 13.445 12.031 15.031 1 95.94 54 MET B N 1
ATOM 1831 C CA . MET B 1 54 ? 13.555 10.609 14.719 1 95.94 54 MET B CA 1
ATOM 1832 C C . MET B 1 54 ? 12.672 9.781 15.641 1 95.94 54 MET B C 1
ATOM 1834 O O . MET B 1 54 ? 12.094 8.773 15.227 1 95.94 54 MET B O 1
ATOM 1838 N N . THR B 1 55 ? 12.57 10.195 16.891 1 96.19 55 THR B N 1
ATOM 1839 C CA . THR B 1 55 ? 11.75 9.484 17.859 1 96.19 55 THR B CA 1
ATOM 1840 C C . THR B 1 55 ? 10.273 9.539 17.453 1 96.19 55 THR B C 1
ATOM 1842 O O . THR B 1 55 ? 9.578 8.523 17.5 1 96.19 55 THR B O 1
ATOM 1845 N N . GLN B 1 56 ? 9.828 10.609 17.078 1 96.5 56 GLN B N 1
ATOM 1846 C CA . GLN B 1 56 ? 8.453 10.789 16.625 1 96.5 56 GLN B CA 1
ATOM 1847 C C . GLN B 1 56 ? 8.148 9.93 15.406 1 96.5 56 GLN B C 1
ATOM 1849 O O . GLN B 1 56 ? 7.059 9.367 15.289 1 96.5 56 GLN B O 1
ATOM 1854 N N . ILE B 1 57 ? 9.07 9.812 14.523 1 96.56 57 ILE B N 1
ATOM 1855 C CA . ILE B 1 57 ? 8.906 9 13.32 1 96.56 57 ILE B CA 1
ATOM 1856 C C . ILE B 1 57 ? 8.797 7.527 13.711 1 96.56 57 ILE B C 1
ATOM 1858 O O . ILE B 1 57 ? 7.875 6.832 13.281 1 96.56 57 ILE B O 1
ATOM 1862 N N . ALA B 1 58 ? 9.75 7.082 14.539 1 95.19 58 ALA B N 1
ATOM 1863 C CA . ALA B 1 58 ? 9.773 5.688 14.961 1 95.19 58 ALA B CA 1
ATOM 1864 C C . ALA B 1 58 ? 8.477 5.305 15.664 1 95.19 58 ALA B C 1
ATOM 1866 O O . ALA B 1 58 ? 7.91 4.238 15.398 1 95.19 58 ALA B O 1
ATOM 1867 N N . GLU B 1 59 ? 7.992 6.191 16.5 1 94.5 59 GLU B N 1
ATOM 1868 C CA . GLU B 1 59 ? 6.742 5.969 17.219 1 94.5 59 GLU B CA 1
ATOM 1869 C C . GLU B 1 59 ? 5.551 5.938 16.266 1 94.5 59 GLU B C 1
ATOM 1871 O O . GLU B 1 59 ? 4.66 5.098 16.391 1 94.5 59 GLU B O 1
ATOM 1876 N N . TYR B 1 60 ? 5.582 6.742 15.352 1 93.31 60 TYR B N 1
ATOM 1877 C CA . TYR B 1 60 ? 4.457 6.871 14.43 1 93.31 60 TYR B CA 1
ATOM 1878 C C . TYR B 1 60 ? 4.32 5.629 13.562 1 93.31 60 TYR B C 1
ATOM 1880 O O . TYR B 1 60 ? 3.211 5.141 13.336 1 93.31 60 TYR B O 1
ATOM 1888 N N . ILE B 1 61 ? 5.441 5.137 13.023 1 90.31 61 ILE B N 1
ATOM 1889 C CA . ILE B 1 61 ? 5.352 3.992 12.125 1 90.31 61 ILE B CA 1
ATOM 1890 C C . ILE B 1 61 ? 5.605 2.703 12.906 1 90.31 61 ILE B C 1
ATOM 1892 O O . ILE B 1 61 ? 5.77 1.634 12.312 1 90.31 61 ILE B O 1
ATOM 1896 N N . HIS B 1 62 ? 5.754 2.77 14.195 1 89.06 62 HIS B N 1
ATOM 1897 C CA . HIS B 1 62 ? 5.805 1.638 15.117 1 89.06 62 HIS B CA 1
ATOM 1898 C C . HIS B 1 62 ? 6.984 0.724 14.797 1 89.06 62 HIS B C 1
ATOM 1900 O O . HIS B 1 62 ? 6.816 -0.492 14.672 1 89.06 62 HIS B O 1
ATOM 1906 N N . VAL B 1 63 ? 8.156 1.289 14.703 1 88.81 63 VAL B N 1
ATOM 1907 C CA . VAL B 1 63 ? 9.375 0.51 14.508 1 88.81 63 VAL B CA 1
ATOM 1908 C C . VAL B 1 63 ? 10.445 0.98 15.484 1 88.81 63 VAL B C 1
ATOM 1910 O O . VAL B 1 63 ? 10.391 2.107 15.977 1 88.81 63 VAL B O 1
ATOM 1913 N N . PRO B 1 64 ? 11.398 0.046 15.734 1 91.81 64 PRO B N 1
ATOM 1914 C CA . PRO B 1 64 ? 12.523 0.494 16.547 1 91.81 64 PRO B CA 1
ATOM 1915 C C . PRO B 1 64 ? 13.305 1.634 15.898 1 91.81 64 PRO B C 1
ATOM 1917 O O . PRO B 1 64 ? 13.312 1.764 14.672 1 91.81 64 PRO B O 1
ATOM 1920 N N . LEU B 1 65 ? 13.977 2.422 16.734 1 95.38 65 LEU B N 1
ATOM 1921 C CA . LEU B 1 65 ? 14.703 3.604 16.281 1 95.38 65 LEU B CA 1
ATOM 1922 C C . LEU B 1 65 ? 15.75 3.236 15.234 1 95.38 65 LEU B C 1
ATOM 1924 O O . LEU B 1 65 ? 15.945 3.971 14.266 1 95.38 65 LEU B O 1
ATOM 1928 N N . ASN B 1 66 ? 16.391 2.174 15.391 1 95.19 66 ASN B N 1
ATOM 1929 C CA . ASN B 1 66 ? 17.406 1.751 14.438 1 95.19 66 ASN B CA 1
ATOM 1930 C C . ASN B 1 66 ? 16.812 1.499 13.055 1 95.19 66 ASN B C 1
ATOM 1932 O O . ASN B 1 66 ? 17.391 1.878 12.039 1 95.19 66 ASN B O 1
ATOM 1936 N N . THR B 1 67 ? 15.617 0.917 13.023 1 90.56 67 THR B N 1
ATOM 1937 C CA . THR B 1 67 ? 14.922 0.677 11.766 1 90.56 67 THR B CA 1
ATOM 1938 C C . THR B 1 67 ? 14.492 1.993 11.125 1 90.56 67 THR B C 1
ATOM 1940 O O . THR B 1 67 ? 14.664 2.188 9.914 1 90.56 67 THR B O 1
ATOM 1943 N N . ALA B 1 68 ? 13.969 2.82 11.969 1 94.75 68 ALA B N 1
ATOM 1944 C CA . ALA B 1 68 ? 13.57 4.137 11.477 1 94.75 68 ALA B CA 1
ATOM 1945 C C . ALA B 1 68 ? 14.758 4.887 10.883 1 94.75 68 ALA B C 1
ATOM 1947 O O . ALA B 1 68 ? 14.625 5.555 9.852 1 94.75 68 ALA B O 1
ATOM 1948 N N . THR B 1 69 ? 15.883 4.781 11.469 1 96.5 69 THR B N 1
ATOM 1949 C CA . THR B 1 69 ? 17.094 5.438 10.977 1 96.5 69 THR B CA 1
ATOM 1950 C C . THR B 1 69 ? 17.453 4.938 9.578 1 96.5 69 THR B C 1
ATOM 1952 O O . THR B 1 69 ? 17.766 5.734 8.695 1 96.5 69 THR B O 1
ATOM 1955 N N . GLY B 1 70 ? 17.391 3.621 9.438 1 94.62 70 GLY B N 1
ATOM 1956 C CA . GLY B 1 70 ? 17.641 3.051 8.125 1 94.62 70 GLY B CA 1
ATOM 1957 C C . GLY B 1 70 ? 16.672 3.539 7.059 1 94.62 70 GLY B C 1
ATOM 1958 O O . GLY B 1 70 ? 17.078 3.863 5.941 1 94.62 70 GLY B O 1
ATOM 1959 N N . ILE B 1 71 ? 15.445 3.615 7.41 1 93.19 71 ILE B N 1
ATOM 1960 C CA . ILE B 1 71 ? 14.398 4.059 6.492 1 93.19 71 ILE B CA 1
ATOM 1961 C C . ILE B 1 71 ? 14.648 5.512 6.09 1 93.19 71 ILE B C 1
ATOM 1963 O O . ILE B 1 71 ? 14.648 5.844 4.902 1 93.19 71 ILE B O 1
ATOM 1967 N N . ILE B 1 72 ? 14.922 6.316 7.043 1 96.88 72 ILE B N 1
ATOM 1968 C CA . ILE B 1 72 ? 15.109 7.742 6.793 1 96.88 72 ILE B CA 1
ATOM 1969 C C . ILE B 1 72 ? 16.391 7.965 5.988 1 96.88 72 ILE B C 1
ATOM 1971 O O . ILE B 1 72 ? 16.422 8.82 5.098 1 96.88 72 ILE B O 1
ATOM 1975 N N . SER B 1 73 ? 17.422 7.211 6.309 1 97.31 73 SER B N 1
ATOM 1976 C CA . SER B 1 73 ? 18.672 7.336 5.562 1 97.31 73 SER B CA 1
ATOM 1977 C C . SER B 1 73 ? 18.469 7.02 4.086 1 97.31 73 SER B C 1
ATOM 1979 O O . SER B 1 73 ? 18.969 7.73 3.215 1 97.31 73 SER B O 1
ATOM 1981 N N . ARG B 1 74 ? 17.734 6.031 3.838 1 93.25 74 ARG B N 1
ATOM 1982 C CA . ARG B 1 74 ? 17.438 5.668 2.457 1 93.25 74 ARG B CA 1
ATOM 1983 C C . ARG B 1 74 ? 16.578 6.727 1.784 1 93.25 74 ARG B C 1
ATOM 1985 O O . ARG B 1 74 ? 16.781 7.051 0.612 1 93.25 74 ARG B O 1
ATOM 1992 N N . MET B 1 75 ? 15.656 7.262 2.5 1 95.06 75 MET B N 1
ATOM 1993 C CA . MET B 1 75 ? 14.773 8.305 1.97 1 95.06 75 MET B CA 1
ATOM 1994 C C . MET B 1 75 ? 15.555 9.578 1.684 1 95.06 75 MET B C 1
ATOM 1996 O O . MET B 1 75 ? 15.273 10.281 0.715 1 95.06 75 MET B O 1
ATOM 2000 N N . GLU B 1 76 ? 16.469 9.836 2.525 1 97.19 76 GLU B N 1
ATOM 2001 C CA . GLU B 1 76 ? 17.297 11.023 2.352 1 97.19 76 GLU B CA 1
ATOM 2002 C C . GLU B 1 76 ? 18.141 10.93 1.091 1 97.19 76 GLU B C 1
ATOM 2004 O O . GLU B 1 76 ? 18.297 11.906 0.353 1 97.19 76 GLU B O 1
ATOM 2009 N N . LYS B 1 77 ? 18.656 9.766 0.865 1 95.31 77 LYS B N 1
ATOM 2010 C CA . LYS B 1 77 ? 19.469 9.531 -0.332 1 95.31 77 LYS B CA 1
ATOM 2011 C C . LYS B 1 77 ? 18.656 9.781 -1.599 1 95.31 77 LYS B C 1
ATOM 2013 O O . LYS B 1 77 ? 19.203 10.172 -2.629 1 95.31 77 LYS B O 1
ATOM 2018 N N . ARG B 1 78 ? 17.375 9.648 -1.489 1 92.81 78 ARG B N 1
ATOM 2019 C CA . ARG B 1 78 ? 16.484 9.844 -2.633 1 92.81 78 ARG B CA 1
ATOM 2020 C C . ARG B 1 78 ? 15.836 11.227 -2.596 1 92.81 78 ARG B C 1
ATOM 2022 O O . ARG B 1 78 ? 14.898 11.492 -3.346 1 92.81 78 ARG B O 1
ATOM 2029 N N . ASP B 1 79 ? 16.203 12.055 -1.706 1 95.62 79 ASP B N 1
ATOM 2030 C CA . ASP B 1 79 ? 15.75 13.438 -1.518 1 95.62 79 ASP B CA 1
ATOM 2031 C C . ASP B 1 79 ? 14.258 13.484 -1.184 1 95.62 79 ASP B C 1
ATOM 2033 O O . ASP B 1 79 ? 13.562 14.414 -1.588 1 95.62 79 ASP B O 1
ATOM 2037 N N . LEU B 1 80 ? 13.75 12.461 -0.59 1 95.25 80 LEU B N 1
ATOM 2038 C CA . LEU B 1 80 ? 12.367 12.438 -0.112 1 95.25 80 LEU B CA 1
ATOM 2039 C C . LEU B 1 80 ? 12.234 13.211 1.199 1 95.25 80 LEU B C 1
ATOM 2041 O O . LEU B 1 80 ? 11.203 13.836 1.457 1 95.25 80 LEU B O 1
ATOM 2045 N N . VAL B 1 81 ? 13.32 13.055 1.971 1 97.5 81 VAL B N 1
ATOM 2046 C CA . VAL B 1 81 ? 13.367 13.789 3.227 1 97.5 81 VAL B CA 1
ATOM 2047 C C . VAL B 1 81 ? 14.734 14.461 3.377 1 97.5 81 VAL B C 1
ATOM 2049 O O . VAL B 1 81 ? 15.664 14.164 2.627 1 97.5 81 VAL B O 1
ATOM 2052 N N . SER B 1 82 ? 14.812 15.352 4.332 1 97.62 82 SER B N 1
ATOM 2053 C CA . SER B 1 82 ? 16.062 16.016 4.684 1 97.62 82 SER B CA 1
ATOM 2054 C C . SER B 1 82 ? 16.203 16.172 6.195 1 97.62 82 SER B C 1
ATOM 2056 O O . SER B 1 82 ? 15.203 16.328 6.902 1 97.62 82 SER B O 1
ATOM 2058 N N . ARG B 1 83 ? 17.438 16 6.633 1 96.06 83 ARG B N 1
ATOM 2059 C CA . ARG B 1 83 ? 17.75 16.266 8.031 1 96.06 83 ARG B CA 1
ATOM 2060 C C . ARG B 1 83 ? 18.188 17.719 8.227 1 96.06 83 ARG B C 1
ATOM 2062 O O . ARG B 1 83 ? 19 18.25 7.469 1 96.06 83 ARG B O 1
ATOM 2069 N N . GLU B 1 84 ? 17.547 18.234 9.18 1 92.75 84 GLU B N 1
ATOM 2070 C CA . GLU B 1 84 ? 17.891 19.625 9.492 1 92.75 84 GLU B CA 1
ATOM 2071 C C . GLU B 1 84 ? 17.953 19.844 11 1 92.75 84 GLU B C 1
ATOM 2073 O O . GLU B 1 84 ? 17.297 19.141 11.773 1 92.75 84 GLU B O 1
ATOM 2078 N N . ARG B 1 85 ? 18.844 20.781 11.352 1 89.06 85 ARG B N 1
ATOM 2079 C CA . ARG B 1 85 ? 18.812 21.188 12.75 1 89.06 85 ARG B CA 1
ATOM 2080 C C . ARG B 1 85 ? 17.578 22.031 13.047 1 89.06 85 ARG B C 1
ATOM 2082 O O . ARG B 1 85 ? 17.172 22.859 12.227 1 89.06 85 ARG B O 1
ATOM 2089 N N . SER B 1 86 ? 16.969 21.656 14.188 1 81.5 86 SER B N 1
ATOM 2090 C CA . SER B 1 86 ? 15.758 22.375 14.57 1 81.5 86 SER B CA 1
ATOM 2091 C C . SER B 1 86 ? 16 23.875 14.648 1 81.5 86 SER B C 1
ATOM 2093 O O . SER B 1 86 ? 17.062 24.312 15.086 1 81.5 86 SER B O 1
ATOM 2095 N N . ARG B 1 87 ? 15 24.5 14.156 1 77.12 87 ARG B N 1
ATOM 2096 C CA . ARG B 1 87 ? 15.07 25.953 14.234 1 77.12 87 ARG B CA 1
ATOM 2097 C C . ARG B 1 87 ? 14.961 26.438 15.68 1 77.12 87 ARG B C 1
ATOM 2099 O O . ARG B 1 87 ? 15.57 27.438 16.047 1 77.12 87 ARG B O 1
ATOM 2106 N N . ASP B 1 88 ? 14.203 25.688 16.453 1 81.19 88 ASP B N 1
ATOM 2107 C CA . ASP B 1 88 ? 13.914 26.062 17.828 1 81.19 88 ASP B CA 1
ATOM 2108 C C . ASP B 1 88 ? 15.039 25.609 18.766 1 81.19 88 ASP B C 1
ATOM 2110 O O . ASP B 1 88 ? 15.312 26.281 19.781 1 81.19 88 ASP B O 1
ATOM 2114 N N . ASP B 1 89 ? 15.609 24.531 18.562 1 82.25 89 ASP B N 1
ATOM 2115 C CA . ASP B 1 89 ? 16.703 23.984 19.359 1 82.25 89 ASP B CA 1
ATOM 2116 C C . ASP B 1 89 ? 17.781 23.359 18.453 1 82.25 89 ASP B C 1
ATOM 2118 O O . ASP B 1 89 ? 17.625 22.234 17.984 1 82.25 89 ASP B O 1
ATOM 2122 N N . LYS B 1 90 ? 18.828 24.016 18.234 1 81.19 90 LYS B N 1
ATOM 2123 C CA . LYS B 1 90 ? 19.844 23.656 17.266 1 81.19 90 LYS B CA 1
ATOM 2124 C C . LYS B 1 90 ? 20.531 22.344 17.656 1 81.19 90 LYS B C 1
ATOM 2126 O O . LYS B 1 90 ? 21.25 21.75 16.844 1 81.19 90 LYS B O 1
ATOM 2131 N N . ARG B 1 91 ? 20.219 21.922 18.812 1 86.38 91 ARG B N 1
ATOM 2132 C CA . ARG B 1 91 ? 20.812 20.672 19.234 1 86.38 91 ARG B CA 1
ATOM 2133 C C . ARG B 1 91 ? 19.984 19.484 18.766 1 86.38 91 ARG B C 1
ATOM 2135 O O . ARG B 1 91 ? 20.469 18.344 18.766 1 86.38 91 ARG B O 1
ATOM 2142 N N . ILE B 1 92 ? 18.797 19.859 18.328 1 88.38 92 ILE B N 1
ATOM 2143 C CA . ILE B 1 92 ? 17.875 18.781 17.953 1 88.38 92 ILE B CA 1
ATOM 2144 C C . ILE B 1 92 ? 17.844 18.656 16.422 1 88.38 92 ILE B C 1
ATOM 2146 O O . ILE B 1 92 ? 17.703 19.656 15.719 1 88.38 92 ILE B O 1
ATOM 2150 N N . VAL B 1 93 ? 18.125 17.484 15.961 1 92.56 93 VAL B N 1
ATOM 2151 C CA . VAL B 1 93 ? 18 17.188 14.539 1 92.56 93 VAL B CA 1
ATOM 2152 C C . VAL B 1 93 ? 16.562 16.828 14.203 1 92.56 93 VAL B C 1
ATOM 2154 O O . VAL B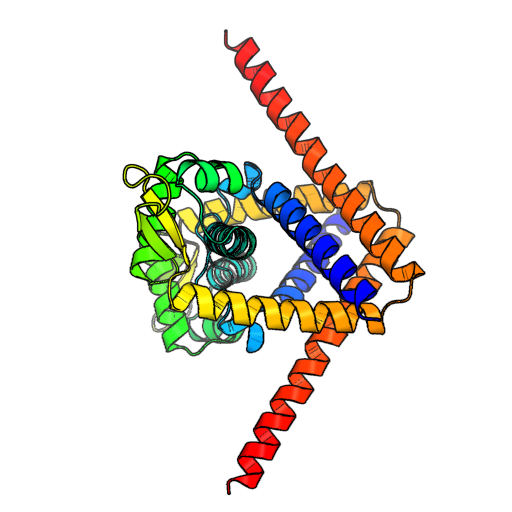 1 93 ? 15.945 16.016 14.891 1 92.56 93 VAL B O 1
ATOM 2157 N N . THR B 1 94 ? 16.047 17.531 13.242 1 95.69 94 THR B N 1
ATOM 2158 C CA . THR B 1 94 ? 14.68 17.234 12.805 1 95.69 94 THR B CA 1
ATOM 2159 C C . THR B 1 94 ? 14.672 16.781 11.344 1 95.69 94 THR B C 1
ATOM 2161 O O . THR B 1 94 ? 15.648 16.984 10.625 1 95.69 94 THR B O 1
ATOM 2164 N N . ILE B 1 95 ? 13.594 16.109 11 1 97.75 95 ILE B N 1
ATOM 2165 C CA . ILE B 1 95 ? 13.383 15.609 9.641 1 97.75 95 ILE B CA 1
ATOM 2166 C C . ILE B 1 95 ? 12.273 16.406 8.969 1 97.75 95 ILE B C 1
ATOM 2168 O O . ILE B 1 95 ? 11.234 16.672 9.57 1 97.75 95 ILE B O 1
ATOM 2172 N N . ARG B 1 96 ? 12.539 16.797 7.727 1 97.44 96 ARG B N 1
ATOM 2173 C CA . ARG B 1 96 ? 11.586 17.531 6.898 1 97.44 96 ARG B CA 1
ATOM 2174 C C . ARG B 1 96 ? 11.477 16.891 5.512 1 97.44 96 ARG B C 1
ATOM 2176 O O . ARG B 1 96 ? 12.258 16.016 5.164 1 97.44 96 ARG B O 1
ATOM 2183 N N . LEU B 1 97 ? 10.477 17.375 4.789 1 97.19 97 LEU B N 1
ATOM 2184 C CA . LEU B 1 97 ? 10.375 16.906 3.412 1 97.19 97 LEU B CA 1
ATOM 2185 C C . LEU B 1 97 ? 11.523 17.453 2.564 1 97.19 97 LEU B C 1
ATOM 2187 O O . LEU B 1 97 ? 11.891 18.625 2.686 1 97.19 97 LEU B O 1
ATOM 2191 N N . GLY B 1 98 ? 12.125 16.547 1.798 1 96.56 98 GLY B N 1
ATOM 2192 C CA . GLY B 1 98 ? 13 17 0.729 1 96.56 98 GLY B CA 1
ATOM 2193 C C . GLY B 1 98 ? 12.25 17.453 -0.511 1 96.56 98 GLY B C 1
ATOM 2194 O O . GLY B 1 98 ? 11.023 17.422 -0.54 1 96.56 98 GLY B O 1
ATOM 2195 N N . LEU B 1 99 ? 12.953 17.859 -1.538 1 95.19 99 LEU B N 1
ATOM 2196 C CA . LEU B 1 99 ? 12.336 18.375 -2.758 1 95.19 99 LEU B CA 1
ATOM 2197 C C . LEU B 1 99 ? 11.484 17.297 -3.428 1 95.19 99 LEU B C 1
ATOM 2199 O O . LEU B 1 99 ? 10.328 17.531 -3.773 1 95.19 99 LEU B O 1
ATOM 2203 N N . ASN B 1 100 ? 12.039 16.125 -3.547 1 92.56 100 ASN B N 1
ATOM 2204 C CA . ASN B 1 100 ? 11.305 15.016 -4.16 1 92.56 100 ASN B CA 1
ATOM 2205 C C . ASN B 1 100 ? 10.125 14.586 -3.301 1 92.56 100 ASN B C 1
ATOM 2207 O O . ASN B 1 100 ? 9.062 14.234 -3.824 1 92.56 100 ASN B O 1
ATOM 2211 N N . GLY B 1 101 ? 10.336 14.617 -1.995 1 93.5 101 GLY B N 1
ATOM 2212 C CA . GLY B 1 101 ? 9.258 14.289 -1.075 1 93.5 101 GLY B CA 1
ATOM 2213 C C . GLY B 1 101 ? 8.078 15.234 -1.175 1 93.5 101 GLY B C 1
ATOM 2214 O O . GLY B 1 101 ? 6.926 14.797 -1.169 1 93.5 101 GLY B O 1
ATOM 2215 N N . GLU B 1 102 ? 8.398 16.453 -1.3 1 93.44 102 GLU B N 1
ATOM 2216 C CA . GLU B 1 102 ? 7.359 17.469 -1.446 1 93.44 102 GLU B CA 1
ATOM 2217 C C . GLU B 1 102 ? 6.566 17.266 -2.732 1 93.44 102 GLU B C 1
ATOM 2219 O O . GLU B 1 102 ? 5.336 17.328 -2.723 1 93.44 102 GLU B O 1
ATOM 2224 N N . GLU B 1 103 ? 7.242 17.062 -3.766 1 89.69 103 GLU B N 1
ATOM 2225 C CA . GLU B 1 103 ? 6.59 16.828 -5.051 1 89.69 103 GLU B CA 1
ATOM 2226 C C . GLU B 1 103 ? 5.691 15.594 -5 1 89.69 103 GLU B C 1
ATOM 2228 O O . GLU B 1 103 ? 4.539 15.641 -5.441 1 89.69 103 GLU B O 1
ATOM 2233 N N . GLN B 1 104 ? 6.168 14.562 -4.43 1 87.25 104 GLN B N 1
ATOM 2234 C CA . GLN B 1 104 ? 5.426 13.312 -4.387 1 87.25 104 GLN B CA 1
ATOM 2235 C C . GLN B 1 104 ? 4.184 13.43 -3.506 1 87.25 104 GLN B C 1
ATOM 2237 O O . GLN B 1 104 ? 3.1 12.992 -3.887 1 87.25 104 GLN B O 1
ATOM 2242 N N . ILE B 1 105 ? 4.367 14.031 -2.396 1 88.69 105 ILE B N 1
ATOM 2243 C CA . ILE B 1 105 ? 3.248 14.102 -1.465 1 88.69 105 ILE B CA 1
ATOM 2244 C C . ILE B 1 105 ? 2.18 15.047 -2.02 1 88.69 105 ILE B C 1
ATOM 2246 O O . ILE B 1 105 ? 0.983 14.82 -1.82 1 88.69 105 ILE B O 1
ATOM 2250 N N . GLN B 1 106 ? 2.572 16.078 -2.662 1 87.75 106 GLN B N 1
ATOM 2251 C CA . GLN B 1 106 ? 1.607 16.984 -3.26 1 87.75 106 GLN B CA 1
ATOM 2252 C C . GLN B 1 106 ? 0.777 16.297 -4.332 1 87.75 106 GLN B C 1
ATOM 2254 O O . GLN B 1 106 ? -0.437 16.484 -4.41 1 87.75 106 GLN B O 1
ATOM 2259 N N . VAL B 1 107 ? 1.447 15.562 -5.117 1 84 107 VAL B N 1
ATOM 2260 C CA . VAL B 1 107 ? 0.744 14.805 -6.152 1 84 107 VAL B CA 1
ATOM 2261 C C . VAL B 1 107 ? -0.226 13.82 -5.508 1 84 107 VAL B C 1
ATOM 2263 O O . VAL B 1 107 ? -1.376 13.703 -5.938 1 84 107 VAL B O 1
ATOM 2266 N N . MET B 1 108 ? 0.22 13.133 -4.535 1 84.06 108 MET B N 1
ATOM 2267 C CA . MET B 1 108 ? -0.612 12.172 -3.824 1 84.06 108 MET B CA 1
ATOM 2268 C C . MET B 1 108 ? -1.842 12.844 -3.229 1 84.06 108 MET B C 1
ATOM 2270 O O . MET B 1 108 ? -2.955 12.328 -3.344 1 84.06 108 MET B O 1
ATOM 2274 N N . MET B 1 109 ? -1.61 13.984 -2.637 1 84.69 109 MET B N 1
ATOM 2275 C CA . MET B 1 109 ? -2.701 14.703 -1.976 1 84.69 109 MET B CA 1
ATOM 2276 C C . MET B 1 109 ? -3.705 15.227 -2.996 1 84.69 109 MET B C 1
ATOM 2278 O O . MET B 1 109 ? -4.91 15.234 -2.74 1 84.69 109 MET B O 1
ATOM 2282 N N . LYS B 1 110 ? -3.172 15.656 -4.078 1 84.5 110 LYS B N 1
ATOM 2283 C CA . LYS B 1 110 ? -4.051 16.125 -5.148 1 84.5 110 LYS B CA 1
ATOM 2284 C C . LYS B 1 110 ? -4.969 15 -5.629 1 84.5 110 LYS B C 1
ATOM 2286 O O . LYS B 1 110 ? -6.176 15.203 -5.789 1 84.5 110 LYS B O 1
ATOM 2291 N N . GLU B 1 111 ? -4.344 13.883 -5.848 1 79.62 111 GLU B N 1
ATOM 2292 C CA . GLU B 1 111 ? -5.129 12.727 -6.273 1 79.62 111 GLU B CA 1
ATOM 2293 C C . GLU B 1 111 ? -6.117 12.305 -5.191 1 79.62 111 GLU B C 1
ATOM 2295 O O . GLU B 1 111 ? -7.277 12 -5.484 1 79.62 111 GLU B O 1
ATOM 2300 N N . PHE B 1 112 ? -5.641 12.297 -4.043 1 80.81 112 PHE B N 1
ATOM 2301 C CA . PHE B 1 112 ? -6.465 11.922 -2.904 1 80.81 112 PHE B CA 1
ATOM 2302 C C . PHE B 1 112 ? -7.688 12.828 -2.793 1 80.81 112 PHE B C 1
ATOM 2304 O O . PHE B 1 112 ? -8.812 12.344 -2.639 1 80.81 112 PHE B O 1
ATOM 2311 N N . MET B 1 113 ? -7.484 14.062 -2.855 1 82.5 113 MET B N 1
ATOM 2312 C CA . MET B 1 113 ? -8.57 15.031 -2.74 1 82.5 113 MET B CA 1
ATOM 2313 C C . MET B 1 113 ? -9.539 14.906 -3.912 1 82.5 113 MET B C 1
ATOM 2315 O O . MET B 1 113 ? -10.75 15.047 -3.738 1 82.5 113 MET B O 1
ATOM 2319 N N . PHE B 1 114 ? -8.969 14.703 -5.043 1 81.5 114 PHE B N 1
ATOM 2320 C CA . PHE B 1 114 ? -9.789 14.547 -6.238 1 81.5 114 PHE B CA 1
ATOM 2321 C C . PHE B 1 114 ? -10.758 13.383 -6.086 1 81.5 114 PHE B C 1
ATOM 2323 O O . PHE B 1 114 ? -11.969 13.547 -6.285 1 81.5 114 PHE B O 1
ATOM 2330 N N . TYR B 1 115 ? -10.273 12.289 -5.68 1 80.12 115 TYR B N 1
ATOM 2331 C CA . TYR B 1 115 ? -11.109 11.102 -5.566 1 80.12 115 TYR B CA 1
ATOM 2332 C C . TYR B 1 115 ? -12.055 11.219 -4.379 1 80.12 115 TYR B C 1
ATOM 2334 O O . TYR B 1 115 ? -13.188 10.719 -4.422 1 80.12 115 TYR B O 1
ATOM 2342 N N . SER B 1 116 ? -11.594 11.766 -3.295 1 79.88 116 SER B N 1
ATOM 2343 C CA . SER B 1 116 ? -12.469 12.008 -2.148 1 79.88 116 SER B CA 1
ATOM 2344 C C . SER B 1 116 ? -13.68 12.852 -2.539 1 79.88 116 SER B C 1
ATOM 2346 O O . SER B 1 116 ? -14.805 12.539 -2.146 1 79.88 116 SER B O 1
ATOM 2348 N N . ARG B 1 117 ? -13.422 13.875 -3.293 1 83 117 ARG B N 1
ATOM 2349 C CA . ARG B 1 117 ? -14.5 14.734 -3.762 1 83 117 ARG B CA 1
ATOM 2350 C C . ARG B 1 117 ? -15.461 13.969 -4.66 1 83 117 ARG B C 1
ATOM 2352 O O . ARG B 1 117 ? -16.688 14.141 -4.57 1 83 117 ARG B O 1
ATOM 2359 N N . LYS B 1 118 ? -14.906 13.211 -5.539 1 83.31 118 LYS B N 1
ATOM 2360 C CA . LYS B 1 118 ? -15.727 12.406 -6.441 1 83.31 118 LYS B CA 1
ATOM 2361 C C . LYS B 1 118 ? -16.609 11.43 -5.66 1 83.31 118 LYS B C 1
ATOM 2363 O O . LYS B 1 118 ? -17.766 11.203 -6.031 1 83.31 118 LYS B O 1
ATOM 2368 N N . MET B 1 119 ? -16.078 10.891 -4.656 1 80.69 119 MET B N 1
ATOM 2369 C CA . MET B 1 119 ? -16.844 9.969 -3.82 1 80.69 119 MET B CA 1
ATOM 2370 C C . MET B 1 119 ? -18.016 10.68 -3.164 1 80.69 119 MET B C 1
ATOM 2372 O O . MET B 1 119 ? -19.125 10.141 -3.119 1 80.69 119 MET B O 1
ATOM 2376 N N . ILE B 1 120 ? -17.766 11.836 -2.65 1 80.5 120 ILE B N 1
ATOM 2377 C CA . ILE B 1 120 ? -18.781 12.617 -1.972 1 80.5 120 ILE B CA 1
ATOM 2378 C C . ILE B 1 120 ? -19.906 12.969 -2.957 1 80.5 120 ILE B C 1
ATOM 2380 O O . ILE B 1 120 ? -21.078 13 -2.588 1 80.5 120 ILE B O 1
ATOM 2384 N N . GLU B 1 121 ? -19.484 13.172 -4.148 1 84.5 121 GLU B N 1
ATOM 2385 C CA . GLU B 1 121 ? -20.438 13.562 -5.18 1 84.5 121 GLU B CA 1
ATOM 2386 C C . GLU B 1 121 ? -21.297 12.375 -5.621 1 84.5 121 GLU B C 1
ATOM 2388 O O . GLU B 1 121 ? -22.469 12.539 -5.953 1 84.5 121 GLU B O 1
ATOM 2393 N N . VAL B 1 122 ? -20.719 11.227 -5.59 1 84.38 122 VAL B N 1
ATOM 2394 C CA . VAL B 1 122 ? -21.359 10.078 -6.23 1 84.38 122 VAL B CA 1
ATOM 2395 C C . VAL B 1 122 ? -22.094 9.25 -5.184 1 84.38 122 VAL B C 1
ATOM 2397 O O . VAL B 1 122 ? -23.125 8.641 -5.48 1 84.38 122 VAL B O 1
ATOM 2400 N N . PHE B 1 123 ? -21.594 9.266 -3.99 1 83.88 123 PHE B N 1
ATOM 2401 C CA . PHE B 1 123 ? -22.188 8.43 -2.945 1 83.88 123 PHE B CA 1
ATOM 2402 C C . PHE B 1 123 ? -23.312 9.172 -2.232 1 83.88 123 PHE B C 1
ATOM 2404 O O . PHE B 1 123 ? -23.188 10.367 -1.944 1 83.88 123 PHE B O 1
ATOM 2411 N N . SER B 1 124 ? -24.375 8.406 -1.951 1 85.75 124 SER B N 1
ATOM 2412 C CA . SER B 1 124 ? -25.406 8.945 -1.078 1 85.75 124 SER B CA 1
ATOM 2413 C C . SER B 1 124 ? -24.953 8.984 0.375 1 85.75 124 SER B C 1
ATOM 2415 O O . SER B 1 124 ? -23.969 8.328 0.734 1 85.75 124 SER B O 1
ATOM 2417 N N . ALA B 1 125 ? -25.672 9.734 1.168 1 84.75 125 ALA B N 1
ATOM 2418 C CA . ALA B 1 125 ? -25.359 9.789 2.592 1 84.75 125 ALA B CA 1
ATOM 2419 C C . ALA B 1 125 ? -25.453 8.406 3.234 1 84.75 125 ALA B C 1
ATOM 2421 O O . ALA B 1 125 ? -24.625 8.047 4.074 1 84.75 125 ALA B O 1
ATOM 2422 N N . GLU B 1 126 ? -26.422 7.68 2.773 1 84.38 126 GLU B N 1
ATOM 2423 C CA . GLU B 1 126 ? -26.625 6.336 3.303 1 84.38 126 GLU B CA 1
ATOM 2424 C C . GLU B 1 126 ? -25.5 5.402 2.895 1 84.38 126 GLU B C 1
ATOM 2426 O O . GLU B 1 126 ? -25.031 4.594 3.701 1 84.38 126 GLU B O 1
ATOM 2431 N N . GLU B 1 127 ? -25.078 5.547 1.689 1 82 127 GLU B N 1
ATOM 2432 C CA . GLU B 1 127 ? -23.953 4.738 1.208 1 82 127 GLU B CA 1
ATOM 2433 C C . GLU B 1 127 ? -22.672 5.062 1.97 1 82 127 GLU B C 1
ATOM 2435 O O . GLU B 1 127 ? -21.922 4.16 2.322 1 82 127 GLU B O 1
ATOM 2440 N N . MET B 1 128 ? -22.484 6.293 2.229 1 81.69 128 MET B N 1
ATOM 2441 C CA . MET B 1 128 ? -21.281 6.73 2.945 1 81.69 128 MET B CA 1
ATOM 2442 C C . MET B 1 128 ? -21.281 6.207 4.379 1 81.69 128 MET B C 1
ATOM 2444 O O . MET B 1 128 ? -20.266 5.73 4.871 1 81.69 128 MET B O 1
ATOM 2448 N N . GLU B 1 129 ? -22.406 6.297 4.988 1 83.62 129 GLU B N 1
ATOM 2449 C CA . GLU B 1 129 ? -22.547 5.801 6.355 1 83.62 129 GLU B CA 1
ATOM 2450 C C . GLU B 1 129 ? -22.281 4.301 6.43 1 83.62 129 GLU B C 1
ATOM 2452 O O . GLU B 1 129 ? -21.578 3.832 7.336 1 83.62 129 GLU B O 1
ATOM 2457 N N . LEU B 1 130 ? -22.828 3.627 5.512 1 81.5 130 LEU B N 1
ATOM 2458 C CA . LEU B 1 130 ? -22.625 2.182 5.469 1 81.5 130 LEU B CA 1
ATOM 2459 C C . LEU B 1 130 ? -21.172 1.839 5.203 1 81.5 130 LEU B C 1
ATOM 2461 O O . LEU B 1 130 ? -20.641 0.886 5.773 1 81.5 130 LEU B O 1
ATOM 2465 N N . PHE B 1 131 ? -20.547 2.633 4.34 1 79.94 131 PHE B N 1
ATOM 2466 C CA . PHE B 1 131 ? -19.141 2.443 4.051 1 79.94 131 PHE B CA 1
ATOM 2467 C C . PHE B 1 131 ? -18.297 2.566 5.32 1 79.94 131 PHE B C 1
ATOM 2469 O O . PHE B 1 131 ? -17.5 1.683 5.633 1 79.94 131 PHE B O 1
ATOM 2476 N N . PHE B 1 132 ? -18.562 3.535 6.055 1 82.12 132 PHE B N 1
ATOM 2477 C CA . PHE B 1 132 ? -17.781 3.762 7.266 1 82.12 132 PHE B CA 1
ATOM 2478 C C . PHE B 1 132 ? -18.094 2.693 8.312 1 82.12 132 PHE B C 1
ATOM 2480 O O . PHE B 1 132 ? -17.203 2.291 9.062 1 82.12 132 PHE B O 1
ATOM 2487 N N . ARG B 1 133 ? -19.297 2.217 8.352 1 83.81 133 ARG B N 1
ATOM 2488 C CA . ARG B 1 133 ? -19.656 1.149 9.281 1 83.81 133 ARG B CA 1
ATOM 2489 C C . ARG B 1 133 ? -18.891 -0.13 8.969 1 83.81 133 ARG B C 1
ATOM 2491 O O . ARG B 1 133 ? -18.422 -0.816 9.875 1 83.81 133 ARG B O 1
ATOM 2498 N N . ILE B 1 134 ? -18.797 -0.429 7.734 1 82.06 134 ILE B N 1
ATOM 2499 C CA . ILE B 1 134 ? -18.078 -1.625 7.293 1 82.06 134 ILE B CA 1
ATOM 2500 C C . ILE B 1 134 ? -16.594 -1.487 7.609 1 82.06 134 ILE B C 1
ATOM 2502 O O . ILE B 1 134 ? -15.969 -2.428 8.102 1 82.06 134 ILE B O 1
ATOM 2506 N N . MET B 1 135 ? -16 -0.303 7.352 1 83.69 135 MET B N 1
ATOM 2507 C CA . MET B 1 135 ? -14.586 -0.054 7.633 1 83.69 135 MET B CA 1
ATOM 2508 C C . MET B 1 135 ? -14.305 -0.179 9.125 1 83.69 135 MET B C 1
ATOM 2510 O O . MET B 1 135 ? -13.273 -0.726 9.523 1 83.69 135 MET B O 1
ATOM 2514 N N . ASN B 1 136 ? -15.25 0.301 9.914 1 85.25 136 ASN B N 1
ATOM 2515 C CA . ASN B 1 136 ? -15.117 0.188 11.359 1 85.25 136 ASN B CA 1
ATOM 2516 C C . ASN B 1 136 ? -15.148 -1.269 11.82 1 85.25 136 ASN B C 1
ATOM 2518 O O . ASN B 1 136 ? -14.383 -1.669 12.695 1 85.25 136 ASN B O 1
ATOM 2522 N N . LYS B 1 137 ? -16.016 -2.021 11.234 1 83.62 137 LYS B N 1
ATOM 2523 C CA . LYS B 1 137 ? -16.094 -3.443 11.555 1 83.62 137 LYS B CA 1
ATOM 2524 C C . LYS B 1 137 ? -14.805 -4.168 11.188 1 83.62 137 LYS B C 1
ATOM 2526 O O . LYS B 1 137 ? -14.328 -5.023 11.938 1 83.62 137 LYS B O 1
ATOM 2531 N N . LEU B 1 138 ? -14.305 -3.828 10.031 1 80.62 138 LEU B N 1
ATOM 2532 C CA . LEU B 1 138 ? -13.047 -4.418 9.602 1 80.62 138 LEU B CA 1
ATOM 2533 C C . LEU B 1 138 ? -11.922 -4.07 10.57 1 80.62 138 LEU B C 1
ATOM 2535 O O . LEU B 1 138 ? -11.102 -4.926 10.906 1 80.62 138 LEU B O 1
ATOM 2539 N N . GLU B 1 139 ? -11.883 -2.852 10.953 1 83.75 139 GLU B N 1
ATOM 2540 C CA . GLU B 1 139 ? -10.883 -2.408 11.922 1 83.75 139 GLU B CA 1
ATOM 2541 C C . GLU B 1 139 ? -10.992 -3.195 13.219 1 83.75 139 GLU B C 1
ATOM 2543 O O . GLU B 1 139 ? -9.977 -3.584 13.805 1 83.75 139 GLU B O 1
ATOM 2548 N N . GLU B 1 140 ? -12.18 -3.461 13.672 1 84.38 140 GLU B N 1
ATOM 2549 C CA . GLU B 1 140 ? -12.406 -4.195 14.914 1 84.38 140 GLU B CA 1
ATOM 2550 C C . GLU B 1 140 ? -11.93 -5.637 14.797 1 84.38 140 GLU B C 1
ATOM 2552 O O . GLU B 1 140 ? -11.359 -6.184 15.75 1 84.38 140 GLU B O 1
ATOM 2557 N N . ILE B 1 141 ? -12.156 -6.172 13.672 1 80.75 141 ILE B N 1
ATOM 2558 C CA . ILE B 1 141 ? -11.711 -7.543 13.43 1 80.75 141 ILE B CA 1
ATOM 2559 C C . ILE B 1 141 ? -10.188 -7.605 13.508 1 80.75 141 ILE B C 1
ATOM 2561 O O . ILE B 1 141 ? -9.625 -8.516 14.125 1 80.75 141 ILE B O 1
ATOM 2565 N N . MET B 1 142 ? -9.508 -6.664 12.938 1 77.88 142 MET B N 1
ATOM 2566 C CA . MET B 1 142 ? -8.055 -6.664 12.875 1 77.88 142 MET B CA 1
ATOM 2567 C C . MET B 1 142 ? -7.449 -6.379 14.25 1 77.88 142 MET B C 1
ATOM 2569 O O . MET B 1 142 ? -6.379 -6.891 14.578 1 77.88 142 MET B O 1
ATOM 2573 N N . LYS B 1 143 ? -8.117 -5.621 15 1 77.44 143 LYS B N 1
ATOM 2574 C CA . LYS B 1 143 ? -7.645 -5.289 16.344 1 77.44 143 LYS B CA 1
ATOM 2575 C C . LYS B 1 143 ? -7.812 -6.473 17.297 1 77.44 143 LYS B C 1
ATOM 2577 O O . LYS B 1 143 ? -7.023 -6.645 18.219 1 77.44 143 LYS B O 1
ATOM 2582 N N . GLU B 1 144 ? -8.906 -7.129 17.234 1 72.25 144 GLU B N 1
ATOM 2583 C CA . GLU B 1 144 ? -9.141 -8.281 18.109 1 72.25 144 GLU B CA 1
ATOM 2584 C C . GLU B 1 144 ? -8.039 -9.328 17.953 1 72.25 144 GLU B C 1
ATOM 2586 O O . GLU B 1 144 ? -7.648 -9.969 18.922 1 72.25 144 GLU B O 1
ATOM 2591 N N . GLU B 1 145 ? -7.656 -9.578 16.844 1 61.12 145 GLU B N 1
ATOM 2592 C CA . GLU B 1 145 ? -6.594 -10.562 16.656 1 61.12 145 GLU B CA 1
ATOM 2593 C C . GLU B 1 145 ? -5.281 -10.07 17.266 1 61.12 145 GLU B C 1
ATOM 2595 O O . GLU B 1 145 ? -4.465 -10.875 17.719 1 61.12 145 GLU B O 1
ATOM 2600 N N . ARG B 1 146 ? -5.016 -8.844 17.203 1 58.78 146 ARG B N 1
ATOM 2601 C CA . ARG B 1 146 ? -3.85 -8.305 17.891 1 58.78 146 ARG B CA 1
ATOM 2602 C C . ARG B 1 146 ? -3.885 -8.664 19.375 1 58.78 146 ARG B C 1
ATOM 2604 O O . ARG B 1 146 ? -2.852 -8.984 19.969 1 58.78 146 ARG B O 1
ATOM 2611 N N . ASN B 1 147 ? -5.051 -8.469 19.859 1 56.88 147 ASN B N 1
ATOM 2612 C CA . ASN B 1 147 ? -5.195 -8.711 21.281 1 56.88 147 ASN B CA 1
ATOM 2613 C C . ASN B 1 147 ? -5.035 -10.188 21.625 1 56.88 147 ASN B C 1
ATOM 2615 O O . ASN B 1 147 ? -4.559 -10.539 22.703 1 56.88 147 ASN B O 1
ATOM 2619 N N . THR B 1 148 ? -5.516 -10.891 20.734 1 52.28 148 THR B N 1
ATOM 2620 C CA . THR B 1 148 ? -5.406 -12.312 21.031 1 52.28 148 THR B CA 1
ATOM 2621 C C . THR B 1 148 ? -3.982 -12.812 20.797 1 52.28 148 THR B C 1
ATOM 2623 O O . THR B 1 148 ? -3.51 -13.711 21.484 1 52.28 148 THR B O 1
ATOM 2626 N N . GLY B 1 149 ? -3.34 -12.414 19.828 1 51.16 149 GLY B N 1
ATOM 2627 C CA . GLY B 1 149 ? -1.968 -12.844 19.609 1 51.16 149 GLY B CA 1
ATOM 2628 C C . GLY B 1 149 ? -1.006 -12.32 20.672 1 51.16 149 GLY B C 1
ATOM 2629 O O . GLY B 1 149 ? -0.007 -12.969 20.984 1 51.16 149 GLY B O 1
ATOM 2630 N N . LYS B 1 150 ? -1.189 -11.062 21.062 1 52.41 150 LYS B N 1
ATOM 2631 C CA . LYS B 1 150 ? -0.425 -10.539 22.203 1 52.41 150 LYS B CA 1
ATOM 2632 C C . LYS B 1 150 ? -0.705 -11.328 23.469 1 52.41 150 LYS B C 1
ATOM 2634 O O . LYS B 1 150 ? 0.199 -11.562 24.281 1 52.41 150 LYS B O 1
ATOM 2639 N N . GLU B 1 151 ? -1.885 -11.57 23.672 1 47.44 151 GLU B N 1
ATOM 2640 C CA . GLU B 1 151 ? -2.215 -12.359 24.844 1 47.44 151 GLU B CA 1
ATOM 2641 C C . GLU B 1 151 ? -1.581 -13.742 24.781 1 47.44 151 GLU B C 1
ATOM 2643 O O . GLU B 1 151 ? -1.124 -14.273 25.797 1 47.44 151 GLU B O 1
ATOM 2648 N N . LYS B 1 152 ? -1.612 -14.258 23.688 1 45.25 152 LYS B N 1
ATOM 2649 C CA . LYS B 1 152 ? -0.997 -15.578 23.578 1 45.25 152 LYS B CA 1
ATOM 2650 C C . LYS B 1 152 ? 0.517 -15.492 23.75 1 45.25 152 LYS B C 1
ATOM 2652 O O . LYS B 1 152 ? 1.14 -16.422 24.281 1 45.25 152 LYS B O 1
ATOM 2657 N N . LYS B 1 153 ? 1.167 -14.539 23.188 1 48.5 153 LYS B N 1
ATOM 2658 C CA . LYS B 1 153 ? 2.592 -14.328 23.438 1 48.5 153 LYS B CA 1
ATOM 2659 C C . LYS B 1 153 ? 2.859 -14.039 24.906 1 48.5 153 LYS B C 1
ATOM 2661 O O . LYS B 1 153 ? 3.871 -14.477 25.469 1 48.5 153 LYS B O 1
ATOM 2666 N N . LYS B 1 154 ? 2.023 -13.281 25.594 1 45.09 154 LYS B N 1
ATOM 2667 C CA . LYS B 1 154 ? 2.168 -13.008 27.031 1 45.09 154 LYS B CA 1
ATOM 2668 C C . LYS B 1 154 ? 2.023 -14.289 27.844 1 45.09 154 LYS B C 1
ATOM 2670 O O . LYS B 1 154 ? 2.76 -14.5 28.812 1 45.09 154 LYS B O 1
ATOM 2675 N N . VAL B 1 155 ? 1.096 -15.125 27.516 1 43.34 155 VAL B N 1
ATOM 2676 C CA . VAL B 1 155 ? 0.86 -16.359 28.25 1 43.34 155 VAL B CA 1
ATOM 2677 C C . VAL B 1 155 ? 2.02 -17.328 28.016 1 43.34 155 VAL B C 1
ATOM 2679 O O . VAL B 1 155 ? 2.471 -18.016 28.938 1 43.34 155 VAL B O 1
ATOM 2682 N N . LYS B 1 156 ? 2.447 -17.469 26.797 1 45.88 156 LYS B N 1
ATOM 2683 C CA . LYS B 1 156 ? 3.578 -18.359 26.531 1 45.88 156 LYS B CA 1
ATOM 2684 C C . LYS B 1 156 ? 4.84 -17.859 27.234 1 45.88 156 LYS B C 1
ATOM 2686 O O . LYS B 1 156 ? 5.637 -18.672 27.719 1 45.88 156 LYS B O 1
ATOM 2691 N N . LYS B 1 157 ? 5.031 -16.562 27.312 1 49.28 157 LYS B N 1
ATOM 2692 C CA . LYS B 1 157 ? 6.16 -16 28.047 1 49.28 157 LYS B CA 1
ATOM 2693 C C . LYS B 1 157 ? 6.031 -16.266 29.547 1 49.28 157 LYS B C 1
ATOM 2695 O O . LYS B 1 157 ? 7.031 -16.5 30.219 1 49.28 157 LYS B O 1
ATOM 2700 N N . ILE B 1 158 ? 4.793 -16.328 29.922 1 53.56 158 ILE B N 1
ATOM 2701 C CA . ILE B 1 158 ? 4.57 -16.594 31.344 1 53.56 158 ILE B CA 1
ATOM 2702 C C . ILE B 1 158 ? 4.828 -18.062 31.641 1 53.56 158 ILE B C 1
ATOM 2704 O O . ILE B 1 158 ? 5.402 -18.406 32.688 1 53.56 158 ILE B O 1
ATOM 2708 N N . LEU B 1 159 ? 4.508 -18.891 30.672 1 45.09 159 LEU B N 1
ATOM 2709 C CA . LEU B 1 159 ? 4.652 -20.328 30.953 1 45.09 159 LEU B CA 1
ATOM 2710 C C . LEU B 1 159 ? 6.117 -20.75 30.891 1 45.09 159 LEU B C 1
ATOM 2712 O O . LEU B 1 159 ? 6.484 -21.797 31.422 1 45.09 159 LEU B O 1
ATOM 2716 N N . ILE B 1 160 ? 6.902 -20 30.234 1 45.88 160 ILE B N 1
ATOM 2717 C CA . ILE B 1 160 ? 8.281 -20.469 30.141 1 45.88 160 ILE B CA 1
ATOM 2718 C C . ILE B 1 160 ? 9.07 -19.969 31.344 1 45.88 160 ILE B C 1
ATOM 2720 O O . ILE B 1 160 ? 10.242 -20.328 31.516 1 45.88 160 ILE B O 1
ATOM 2724 N N . GLU B 1 161 ? 8.438 -19.078 32.188 1 39 161 GLU B N 1
ATOM 2725 C CA . GLU B 1 161 ? 9.18 -18.891 33.406 1 39 161 GLU B CA 1
ATOM 2726 C C . GLU B 1 161 ? 8.945 -20.047 34.375 1 39 161 GLU B C 1
ATOM 2728 O O . GLU B 1 161 ? 7.844 -20.609 34.438 1 39 161 GLU B O 1
#

Sequence (322 aa):
MKMNEEVFRQDMFQYVDRIKDLLSMEVWQNVLLDCSKNEIFVLWLLYRKKEVNMTQIAEYIHVPLNTATGIISRMEKRDLVSRERSRDDKRIVTIRLGLNGEEQIQVMMKEFMFYSRKMIEVFSAEEMELFFRIMNKLEEIMKEERNTGKEKKKVKKILIEMKMNEEVFRQDMFQYVDRIKDLLSMEVWQNVLLDCSKNEIFVLWLLYRKKEVNMTQIAEYIHVPLNTATGIISRMEKRDLVSRERSRDDKRIVTIRLGLNGEEQIQVMMKEFMFYSRKMIEVFSAEEMELFFRIMNKLEEIMKEERNTGKEKKKVKKILIE

Secondary structure (DSSP, 8-state):
-HHHHHHHHHHHHHHHHHHHHHHTSHHHHHSSTT-BHHHHHHHHHHHHHSEE-HHHHHHHTT--HHHHHHHHHHHHHTTSEEEEE-SS-TTSEEEEE-HHHHHHHHHHHHHHHHHHHHHHHHS-HHHHHHHHHHHHHHHHHHHHHHHHHHHHHHHHHHHT-/-HHHHHHHHHHHHHHHHHHHHHHTSHHHHHTTTT-BHHHHHHHHHHHHHSEE-HHHHHHHTT--HHHHHHHHHHHHHTTSEEEEE-SS-TTSEEEEE-HHHHHHHHHHHHHHHHHHHHHHHHS-HHHHHHHHHHHHHHHHHHHHHHHHHHHHHHHHHHHT-

InterPro domains:
  IPR000835 MarR-type HTH domain [PF01047] (37-93)
  IPR000835 MarR-type HTH domain [PR00598] (52-68)
  IPR000835 MarR-type HTH domain [PR00598] (69-84)
  IPR000835 MarR-type HTH domain [PR00598] (88-104)
  IPR000835 MarR-type HTH domain [PR00598] (118-138)
  IPR000835 MarR-type HTH domain [PS50995] (9-140)
  IPR000835 MarR-type HTH domain [SM00347] (28-128)
  IPR036388 Winged helix-like DNA-binding domain superfamily [G3DSA:1.10.10.10] (1-160)
  IPR036390 Winged helix DNA-binding domain superfamily [SSF46785] (33-145)

pLDDT: mean 80.76, std 15.17, range [37.66, 97.75]

Solvent-accessible surface area (backbone atoms only — not comparable to full-atom values): 17080 Å² total; per-residue (Å²): 118,68,71,56,47,52,54,46,50,52,52,49,53,52,48,50,53,50,50,50,57,62,53,41,31,73,80,34,43,71,41,49,44,82,35,19,60,55,54,48,49,49,52,50,50,32,69,75,59,48,58,43,38,66,67,57,50,12,62,71,61,62,44,58,60,70,56,38,49,54,52,48,52,55,33,34,76,64,30,32,27,38,81,38,62,30,90,90,42,70,86,40,61,24,38,30,64,16,72,52,27,46,54,42,49,50,52,46,48,52,52,49,51,52,51,52,50,50,46,62,70,71,45,50,72,66,55,50,52,50,50,52,50,52,54,50,52,50,51,50,56,58,48,50,51,50,52,49,52,50,48,49,53,52,50,53,57,52,65,73,98,116,68,71,57,48,52,54,46,51,52,52,50,53,54,47,51,54,51,50,50,57,63,52,41,31,72,80,35,44,70,42,48,46,82,34,18,60,56,55,48,50,49,53,51,49,32,69,75,59,49,58,42,38,68,67,57,50,13,62,72,63,60,44,58,62,70,56,38,48,54,52,50,52,55,34,36,77,63,30,32,28,38,82,39,63,30,88,88,43,70,85,39,62,25,40,30,63,17,72,52,27,47,55,41,50,51,52,46,47,51,52,48,51,53,51,52,50,51,45,60,70,69,46,50,72,67,54,49,52,51,48,52,51,53,52,50,52,52,50,50,55,59,50,52,51,51,53,49,54,49,47,49,54,53,50,53,57,53,64,70,99

Organism: NCBI:txid1812858

Radius of gyration: 21.56 Å; Cα contacts (8 Å, |Δi|>4): 285; chains: 2; bounding box: 47×52×68 Å